Protein AF-A0A2J7ZIY8-F1 (afdb_monomer_lite)

Structure (mmCIF, N/CA/C/O backbone):
data_AF-A0A2J7ZIY8-F1
#
_entry.id   AF-A0A2J7ZIY8-F1
#
loop_
_atom_site.group_PDB
_atom_site.id
_atom_site.type_symbol
_atom_site.label_atom_id
_atom_site.label_alt_id
_atom_site.label_comp_id
_atom_site.label_asym_id
_atom_site.label_entity_id
_atom_site.label_seq_id
_atom_site.pdbx_PDB_ins_code
_atom_site.Cartn_x
_atom_site.Cartn_y
_atom_site.Cartn_z
_atom_site.occupancy
_atom_site.B_iso_or_equiv
_atom_site.auth_seq_id
_atom_site.auth_comp_id
_atom_site.auth_asym_id
_atom_site.auth_atom_id
_atom_site.pdbx_PDB_model_num
ATOM 1 N N . MET A 1 1 ? -2.311 -27.997 -14.128 1.00 37.03 1 MET A N 1
ATOM 2 C CA . MET A 1 1 ? -1.822 -26.610 -14.000 1.00 37.03 1 MET A CA 1
ATOM 3 C C . MET A 1 1 ? -2.811 -25.888 -13.107 1.00 37.03 1 MET A C 1
ATOM 5 O O . MET A 1 1 ? -3.946 -25.707 -13.526 1.00 37.03 1 MET A O 1
ATOM 9 N N . ALA A 1 2 ? -2.461 -25.637 -11.845 1.00 35.91 2 ALA A N 1
ATOM 10 C CA . ALA A 1 2 ? -3.344 -24.890 -10.956 1.00 35.91 2 ALA A CA 1
ATOM 11 C C . ALA A 1 2 ? -3.378 -23.444 -11.460 1.00 35.91 2 ALA A C 1
ATOM 13 O O . ALA A 1 2 ? -2.327 -22.814 -11.546 1.00 35.91 2 ALA A O 1
ATOM 14 N N . ALA A 1 3 ? -4.550 -22.950 -11.861 1.00 42.97 3 ALA A N 1
ATOM 15 C CA . ALA A 1 3 ? -4.723 -21.527 -12.112 1.00 42.97 3 ALA A CA 1
ATOM 16 C C . ALA A 1 3 ? -4.298 -20.782 -10.841 1.00 42.97 3 ALA A C 1
ATOM 18 O O . ALA A 1 3 ? -4.721 -21.168 -9.748 1.00 42.97 3 ALA A O 1
ATOM 19 N N . ALA A 1 4 ? -3.429 -19.776 -10.967 1.00 53.56 4 ALA A N 1
ATOM 20 C CA . ALA A 1 4 ? -3.064 -18.929 -9.842 1.00 53.56 4 ALA A CA 1
ATOM 21 C C . ALA A 1 4 ? -4.358 -18.383 -9.225 1.00 53.56 4 ALA A C 1
ATOM 23 O O . ALA A 1 4 ? -5.110 -17.664 -9.882 1.00 53.56 4 ALA A O 1
ATOM 24 N N . VAL A 1 5 ? -4.660 -18.811 -7.998 1.00 60.00 5 VAL A N 1
ATOM 25 C CA . VAL A 1 5 ? -5.882 -18.405 -7.305 1.00 60.00 5 VAL A CA 1
ATOM 26 C C . VAL A 1 5 ? -5.787 -16.904 -7.079 1.00 60.00 5 VAL A C 1
ATOM 28 O O . VAL A 1 5 ? -4.844 -16.431 -6.439 1.00 60.00 5 VAL A O 1
ATOM 31 N N . GLU A 1 6 ? -6.736 -16.152 -7.635 1.00 65.38 6 GLU A N 1
ATOM 32 C CA . GLU A 1 6 ? -6.766 -14.708 -7.446 1.00 65.38 6 GLU A CA 1
ATOM 33 C C . GLU A 1 6 ? -6.825 -14.377 -5.948 1.00 65.38 6 GLU A C 1
ATOM 35 O O . GLU A 1 6 ? -7.610 -14.993 -5.212 1.00 65.38 6 GLU A O 1
ATOM 40 N N . PRO A 1 7 ? -6.029 -13.395 -5.480 1.00 70.75 7 PRO A N 1
ATOM 41 C CA . PRO A 1 7 ? -6.067 -12.964 -4.093 1.00 70.75 7 PRO A CA 1
ATOM 42 C C . PRO A 1 7 ? -7.499 -12.642 -3.668 1.00 70.75 7 PRO A C 1
ATOM 44 O O . PRO A 1 7 ? -8.230 -11.997 -4.421 1.00 70.75 7 PRO A O 1
ATOM 47 N N . ARG A 1 8 ? -7.885 -13.018 -2.442 1.00 76.25 8 ARG A N 1
ATOM 48 C CA . ARG A 1 8 ? -9.250 -12.809 -1.928 1.00 76.25 8 ARG A CA 1
ATOM 49 C C . ARG A 1 8 ? -9.743 -11.374 -2.123 1.00 76.25 8 ARG A C 1
ATOM 51 O O . ARG A 1 8 ? -10.900 -11.170 -2.463 1.00 76.25 8 ARG A O 1
ATOM 58 N N . TRP A 1 9 ? -8.858 -10.385 -1.993 1.00 74.25 9 TRP A N 1
ATOM 59 C CA . TRP A 1 9 ? -9.217 -8.981 -2.181 1.00 74.25 9 TRP A CA 1
ATOM 60 C C . TRP A 1 9 ? -9.637 -8.612 -3.615 1.00 74.25 9 TRP A C 1
ATOM 62 O O . TRP A 1 9 ? -10.381 -7.657 -3.787 1.00 74.25 9 TRP A O 1
ATOM 72 N N . ARG A 1 10 ? -9.241 -9.370 -4.645 1.00 74.56 10 ARG A N 1
ATOM 73 C CA . ARG A 1 10 ? -9.708 -9.166 -6.030 1.00 74.56 10 ARG A CA 1
ATOM 74 C C . ARG A 1 10 ? -11.074 -9.810 -6.306 1.00 74.56 10 ARG A C 1
ATOM 76 O O . ARG A 1 10 ? -11.700 -9.497 -7.313 1.00 74.56 10 ARG A O 1
ATOM 83 N N . GLN A 1 11 ? -11.571 -10.659 -5.406 1.00 80.88 11 GLN A N 1
ATOM 84 C CA . GLN A 1 11 ? -12.855 -11.338 -5.577 1.00 80.88 11 GLN A CA 1
ATOM 85 C C . GLN A 1 11 ? -14.022 -10.382 -5.294 1.00 80.88 11 GLN A C 1
ATOM 87 O O . GLN A 1 11 ? -14.032 -9.658 -4.297 1.00 80.88 11 GLN A O 1
ATOM 92 N N . ALA A 1 12 ? -15.055 -10.412 -6.141 1.00 74.38 12 ALA A N 1
ATOM 93 C CA . ALA A 1 12 ? -16.221 -9.528 -6.015 1.00 74.38 12 ALA A CA 1
ATOM 94 C C . ALA A 1 12 ? -16.965 -9.678 -4.672 1.00 74.38 12 ALA A C 1
ATOM 96 O O . ALA A 1 12 ? -17.519 -8.706 -4.151 1.00 74.38 12 ALA A O 1
ATOM 97 N N . THR A 1 13 ? -16.943 -10.881 -4.094 1.00 81.62 13 THR A N 1
ATOM 98 C CA . THR A 1 13 ? -17.518 -11.197 -2.778 1.00 81.62 13 THR A CA 1
ATOM 99 C C . THR A 1 13 ? -16.833 -10.429 -1.652 1.00 81.62 13 THR A C 1
ATOM 101 O O . THR A 1 13 ? -17.496 -9.954 -0.736 1.00 81.62 13 THR A O 1
ATOM 104 N N . PHE A 1 14 ? -15.525 -10.188 -1.750 1.00 83.25 14 PHE A N 1
ATOM 105 C CA . PHE A 1 14 ? -14.773 -9.533 -0.685 1.00 83.25 14 PHE A CA 1
ATOM 106 C C . PHE A 1 14 ? -15.205 -8.084 -0.450 1.00 83.25 14 PHE A C 1
ATOM 108 O O . PHE A 1 14 ? -15.310 -7.637 0.688 1.00 83.25 14 PHE A O 1
ATOM 115 N N . ILE A 1 15 ? -15.521 -7.335 -1.510 1.00 83.12 15 ILE A N 1
ATOM 116 C CA . ILE A 1 15 ? -16.027 -5.961 -1.366 1.00 83.12 15 ILE A CA 1
ATOM 117 C C . ILE A 1 15 ? -17.405 -5.952 -0.687 1.00 83.12 15 ILE A C 1
ATOM 119 O O . ILE A 1 15 ? -17.715 -5.014 0.054 1.00 83.12 15 ILE A O 1
ATOM 123 N N . GLN A 1 16 ? -18.230 -6.977 -0.921 1.00 85.00 16 GLN A N 1
ATOM 124 C CA . GLN A 1 16 ? -19.521 -7.127 -0.246 1.00 85.00 16 GLN A CA 1
ATOM 125 C C . GLN A 1 16 ? -19.322 -7.413 1.247 1.00 85.00 16 GLN A C 1
ATOM 127 O O . GLN A 1 16 ? -19.943 -6.740 2.072 1.00 85.00 16 GLN A O 1
ATOM 132 N N . ASP A 1 17 ? -18.388 -8.304 1.593 1.00 86.75 17 ASP A N 1
ATOM 133 C CA . ASP A 1 17 ? -18.013 -8.589 2.982 1.00 86.75 17 ASP A CA 1
ATOM 134 C C . ASP A 1 17 ? -17.523 -7.318 3.692 1.00 86.75 17 ASP A C 1
ATOM 136 O O . ASP A 1 17 ? -18.014 -6.970 4.768 1.00 86.75 17 ASP A O 1
ATOM 140 N N . VAL A 1 18 ? -16.620 -6.557 3.062 1.00 86.44 18 VAL A N 1
ATOM 141 C CA . VAL A 1 18 ? -16.120 -5.281 3.600 1.00 86.44 18 VAL A CA 1
ATOM 142 C C . VAL A 1 18 ? -17.272 -4.305 3.829 1.00 86.44 18 VAL A C 1
ATOM 144 O O . VAL A 1 18 ? -17.377 -3.731 4.911 1.00 86.44 18 VAL A O 1
ATOM 147 N N . ARG A 1 19 ? -18.170 -4.140 2.847 1.00 88.38 19 ARG A N 1
ATOM 148 C CA . ARG A 1 19 ? -19.340 -3.250 2.948 1.00 88.38 19 ARG A CA 1
ATOM 149 C C . ARG A 1 19 ? -20.232 -3.592 4.142 1.00 88.38 19 ARG A C 1
ATOM 151 O O . ARG A 1 19 ? -20.810 -2.679 4.720 1.00 88.38 19 ARG A O 1
ATOM 158 N N . SER A 1 20 ? -20.349 -4.871 4.494 1.00 87.56 20 SER A N 1
ATOM 159 C CA . SER A 1 20 ? -21.168 -5.315 5.627 1.00 87.56 20 SER A CA 1
ATOM 160 C C . SER A 1 20 ? -20.561 -4.986 6.998 1.00 87.56 20 SER A C 1
ATOM 162 O O . SER A 1 20 ? -21.305 -4.830 7.962 1.00 87.56 20 SER A O 1
ATOM 164 N N . ARG A 1 21 ? -19.230 -4.840 7.089 1.00 87.00 21 ARG A N 1
ATOM 165 C CA . ARG A 1 21 ? -18.504 -4.622 8.354 1.00 87.00 21 ARG A CA 1
ATOM 166 C C . ARG A 1 21 ? -18.064 -3.184 8.601 1.00 87.00 21 ARG A C 1
ATOM 168 O O . ARG A 1 21 ? -17.888 -2.797 9.751 1.00 87.00 21 ARG A O 1
ATOM 175 N N . VAL A 1 22 ? -17.850 -2.385 7.555 1.00 89.00 22 VAL A N 1
ATOM 176 C CA . VAL A 1 22 ? -17.253 -1.048 7.699 1.00 89.00 22 VAL A CA 1
ATOM 177 C C . VAL A 1 22 ? -18.244 0.077 7.418 1.00 89.00 22 VAL A C 1
ATOM 179 O O . VAL A 1 22 ? -19.158 -0.049 6.607 1.00 89.00 22 VAL A O 1
ATOM 182 N N . SER A 1 23 ? -18.025 1.237 8.045 1.00 90.25 23 SER A N 1
ATOM 183 C CA . SER A 1 23 ? -18.818 2.439 7.757 1.00 90.25 23 SER A CA 1
ATOM 184 C C . SER A 1 23 ? -18.710 2.859 6.285 1.00 90.25 23 SER A C 1
ATOM 186 O O . SER A 1 23 ? -17.674 2.662 5.645 1.00 90.25 23 SER A O 1
ATOM 188 N N . ALA A 1 24 ? -19.729 3.547 5.759 1.00 89.19 24 ALA A N 1
ATOM 189 C CA . ALA A 1 24 ? -19.716 4.057 4.382 1.00 89.19 24 ALA A CA 1
ATOM 190 C C . ALA A 1 24 ? -18.463 4.903 4.074 1.00 89.19 24 ALA A C 1
ATOM 192 O O . ALA A 1 24 ? -17.871 4.794 3.004 1.00 89.19 24 ALA A O 1
ATOM 193 N N . SER A 1 25 ? -17.997 5.695 5.047 1.00 89.81 25 SER A N 1
ATOM 194 C CA . SER A 1 25 ? -16.788 6.508 4.893 1.00 89.81 25 SER A CA 1
ATOM 195 C C . SER A 1 25 ? -15.505 5.670 4.783 1.00 89.81 25 SER A C 1
ATOM 197 O O . SER A 1 25 ? -14.576 6.053 4.067 1.00 89.81 25 SER A O 1
ATOM 199 N N . GLN A 1 26 ? -15.435 4.536 5.484 1.00 91.88 26 GLN A N 1
ATOM 200 C CA . GLN A 1 26 ? -14.319 3.599 5.396 1.00 91.88 26 GLN A CA 1
ATOM 201 C C . GLN A 1 26 ? -14.387 2.806 4.091 1.00 91.88 26 GLN A C 1
ATOM 203 O O . GLN A 1 26 ? -13.360 2.621 3.441 1.00 91.88 26 GLN A O 1
ATOM 208 N N . LEU A 1 27 ? -15.589 2.419 3.658 1.00 91.44 27 LEU A N 1
ATOM 209 C CA . LEU A 1 27 ? -15.794 1.732 2.388 1.00 91.44 27 LEU A CA 1
ATOM 210 C C . LEU A 1 27 ? -15.308 2.583 1.212 1.00 91.44 27 LEU A C 1
ATOM 212 O O . LEU A 1 27 ? -14.552 2.084 0.386 1.00 91.44 27 LEU A O 1
ATOM 216 N N . THR A 1 28 ? -15.641 3.876 1.169 1.00 91.44 28 THR A N 1
ATOM 217 C CA . THR A 1 28 ? -15.143 4.779 0.118 1.00 91.44 28 THR A CA 1
ATOM 218 C C . THR A 1 28 ? -13.613 4.853 0.110 1.00 91.44 28 THR A C 1
ATOM 220 O O . THR A 1 28 ? -12.997 4.888 -0.952 1.00 91.44 28 THR A O 1
ATOM 223 N N . ARG A 1 29 ? -12.962 4.854 1.282 1.00 91.62 29 ARG A N 1
ATOM 224 C CA . ARG A 1 29 ? -11.488 4.828 1.377 1.00 91.62 29 ARG A CA 1
ATOM 225 C C . ARG A 1 29 ? -10.904 3.509 0.894 1.00 91.62 29 ARG A C 1
ATOM 227 O O . ARG A 1 29 ? -9.862 3.518 0.247 1.00 91.62 29 ARG A O 1
ATOM 234 N N . PHE A 1 30 ? -11.575 2.409 1.203 1.00 91.19 30 PHE A N 1
ATOM 235 C CA . PHE A 1 30 ? -11.189 1.076 0.775 1.00 91.19 30 PHE A CA 1
ATOM 236 C C . PHE A 1 30 ? -11.336 0.912 -0.743 1.00 91.19 30 PHE A C 1
ATOM 238 O O . PHE A 1 30 ? -10.412 0.458 -1.404 1.00 91.19 30 PHE A O 1
ATOM 245 N N . GLN A 1 31 ? -12.443 1.375 -1.326 1.00 90.44 31 GLN A N 1
ATOM 246 C CA . GLN A 1 31 ? -12.689 1.334 -2.771 1.00 90.44 31 GLN A CA 1
ATOM 247 C C . GLN A 1 31 ? -11.643 2.112 -3.571 1.00 90.44 31 GLN A C 1
ATOM 249 O O . GLN A 1 31 ? -11.255 1.678 -4.654 1.00 90.44 31 GLN A O 1
ATOM 254 N N . LYS A 1 32 ? -11.113 3.207 -3.012 1.00 90.25 32 LYS A N 1
ATOM 255 C CA . LYS A 1 32 ? -10.021 3.961 -3.641 1.00 90.25 32 LYS A CA 1
ATOM 256 C C . LYS A 1 32 ? -8.776 3.121 -3.901 1.00 90.25 32 LYS A C 1
ATOM 258 O O . LYS A 1 32 ? -8.040 3.454 -4.816 1.00 90.25 32 LYS A O 1
ATOM 263 N N . MET A 1 33 ? -8.563 2.033 -3.157 1.00 89.31 33 MET A N 1
ATOM 264 C CA . MET A 1 33 ? -7.484 1.070 -3.408 1.00 89.31 33 MET A CA 1
ATOM 265 C C . MET A 1 33 ? -7.558 0.429 -4.805 1.00 89.31 33 MET A C 1
ATOM 267 O O . MET A 1 33 ? -6.517 0.080 -5.357 1.00 89.31 33 MET A O 1
ATOM 271 N N . TYR A 1 34 ? -8.764 0.267 -5.359 1.00 84.81 34 TYR A N 1
ATOM 272 C CA . TYR A 1 34 ? -8.989 -0.327 -6.683 1.00 84.81 34 TYR A CA 1
ATOM 273 C C . TYR A 1 34 ? -9.006 0.721 -7.792 1.00 84.81 34 TYR A C 1
ATOM 275 O O . TYR A 1 34 ? -8.623 0.431 -8.917 1.00 84.81 34 TYR A O 1
ATOM 283 N N . THR A 1 35 ? -9.482 1.932 -7.494 1.00 86.62 35 THR A N 1
ATOM 284 C CA . THR A 1 35 ? -9.718 2.959 -8.519 1.00 86.62 35 THR A CA 1
ATOM 285 C C . THR A 1 35 ? -8.552 3.926 -8.700 1.00 86.62 35 THR A C 1
ATOM 287 O O . THR A 1 35 ? -8.491 4.618 -9.710 1.00 86.62 35 THR A O 1
ATOM 290 N N . GLU A 1 36 ? -7.667 4.053 -7.710 1.00 88.44 36 GLU A N 1
ATOM 291 C CA . GLU A 1 36 ? -6.534 4.981 -7.745 1.00 88.44 36 GLU A CA 1
ATOM 292 C C . GLU A 1 36 ? -5.196 4.221 -7.829 1.00 88.44 36 GLU A C 1
ATOM 294 O O . GLU A 1 36 ? -5.069 3.134 -7.262 1.00 88.44 36 GLU A O 1
ATOM 299 N N . PRO A 1 37 ? -4.170 4.789 -8.492 1.00 86.56 37 PRO A N 1
ATOM 300 C CA . PRO A 1 37 ? -2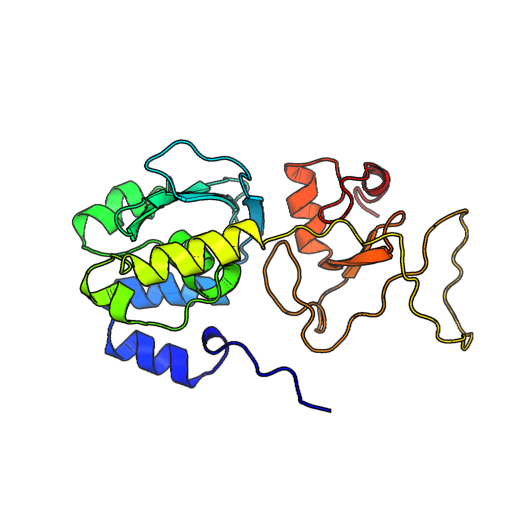.855 4.167 -8.567 1.00 86.56 37 PRO A CA 1
ATOM 301 C C . PRO A 1 37 ? -2.073 4.344 -7.258 1.00 86.56 37 PRO A C 1
ATOM 303 O O . PRO A 1 37 ? -2.018 5.440 -6.687 1.00 86.56 37 PRO A O 1
ATOM 306 N N . PHE A 1 38 ? -1.416 3.269 -6.824 1.00 88.88 38 PHE A N 1
ATOM 307 C CA . PHE A 1 38 ? -0.516 3.250 -5.674 1.00 88.88 38 PHE A CA 1
ATOM 308 C C . PHE A 1 38 ? 0.799 2.574 -6.034 1.00 88.88 38 PHE A C 1
ATOM 310 O O . PHE A 1 38 ? 0.833 1.602 -6.789 1.00 88.88 38 PHE A O 1
ATOM 317 N N . PHE A 1 39 ? 1.879 3.077 -5.447 1.00 89.75 39 PHE A N 1
ATOM 318 C CA . PHE A 1 39 ? 3.230 2.603 -5.710 1.00 89.75 39 PHE A CA 1
ATOM 319 C C . PHE A 1 39 ? 3.984 2.444 -4.391 1.00 89.75 39 PHE A C 1
ATOM 321 O O . PHE A 1 39 ? 4.046 3.378 -3.590 1.00 89.75 39 PHE A O 1
ATOM 328 N N . VAL A 1 40 ? 4.586 1.284 -4.151 1.00 90.75 40 VAL A N 1
ATOM 329 C CA . VAL A 1 40 ? 5.556 1.092 -3.070 1.00 90.75 40 VAL A CA 1
ATOM 330 C C . VAL A 1 40 ? 6.919 1.571 -3.563 1.00 90.75 40 VAL A C 1
ATOM 332 O O . VAL A 1 40 ? 7.432 1.094 -4.569 1.00 90.75 40 VAL A O 1
ATOM 335 N N . ILE A 1 41 ? 7.495 2.539 -2.853 1.00 89.25 41 ILE A N 1
ATOM 336 C CA . ILE A 1 41 ? 8.767 3.194 -3.203 1.00 89.25 41 ILE A CA 1
ATOM 337 C C . ILE A 1 41 ? 9.921 2.666 -2.349 1.00 89.25 41 ILE A C 1
ATOM 339 O O . ILE A 1 41 ? 11.082 2.657 -2.764 1.00 89.25 41 ILE A O 1
ATOM 343 N N . ASN A 1 42 ? 9.622 2.264 -1.116 1.00 87.81 42 ASN A N 1
ATOM 344 C CA . ASN A 1 42 ? 10.620 1.711 -0.218 1.00 87.81 42 ASN A CA 1
ATOM 345 C C . ASN A 1 42 ? 9.990 0.738 0.770 1.00 87.81 42 ASN A C 1
ATOM 347 O O . ASN A 1 42 ? 8.911 1.002 1.301 1.00 87.81 42 ASN A O 1
ATOM 351 N N . VAL A 1 43 ? 10.727 -0.323 1.068 1.00 88.25 43 VAL A N 1
ATOM 352 C CA . VAL A 1 43 ? 10.483 -1.212 2.201 1.00 88.25 43 VAL A CA 1
ATOM 353 C C . VAL A 1 43 ? 11.750 -1.166 3.039 1.00 88.25 43 VAL A C 1
ATOM 355 O O . VAL A 1 43 ? 12.827 -1.502 2.548 1.00 88.25 43 VAL A O 1
ATOM 358 N N . ASP A 1 44 ? 11.651 -0.671 4.269 1.00 86.56 44 ASP A N 1
ATOM 359 C CA . ASP A 1 44 ? 12.823 -0.553 5.128 1.00 86.56 44 ASP A CA 1
ATOM 360 C C . ASP A 1 44 ? 13.194 -1.925 5.708 1.00 86.56 44 ASP A C 1
ATOM 362 O O . ASP A 1 44 ? 12.388 -2.507 6.437 1.00 86.56 44 ASP A O 1
ATOM 366 N N . PRO A 1 45 ? 14.406 -2.442 5.429 1.00 76.94 45 PRO A N 1
ATOM 367 C CA . PRO A 1 45 ? 14.803 -3.785 5.853 1.00 76.94 45 PRO A CA 1
ATOM 368 C C . PRO A 1 45 ? 15.095 -3.864 7.355 1.00 76.94 45 PRO A C 1
ATOM 370 O O . PRO A 1 45 ? 15.028 -4.934 7.951 1.00 76.94 45 PRO A O 1
ATOM 373 N N . VAL A 1 46 ? 15.435 -2.729 7.968 1.00 80.38 46 VAL A N 1
ATOM 374 C CA . VAL A 1 46 ? 15.757 -2.621 9.388 1.00 80.38 46 VAL A CA 1
ATOM 375 C C . VAL A 1 46 ? 14.932 -1.490 9.970 1.00 80.38 46 VAL A C 1
ATOM 377 O O . VAL A 1 46 ? 15.002 -0.346 9.515 1.00 80.38 46 VAL A O 1
ATOM 380 N N . VAL A 1 47 ? 14.148 -1.816 10.991 1.00 86.38 47 VAL A N 1
ATOM 381 C CA . VAL A 1 47 ? 13.296 -0.862 11.695 1.00 86.38 47 VAL A CA 1
ATOM 382 C C . VAL A 1 47 ? 13.580 -0.916 13.196 1.00 86.38 47 VAL A C 1
ATOM 384 O O . VAL A 1 47 ? 13.767 -2.002 13.746 1.00 86.38 47 VAL A O 1
ATOM 387 N N . PRO A 1 48 ? 13.637 0.238 13.880 1.00 87.31 48 PRO A N 1
ATOM 388 C CA . PRO A 1 48 ? 13.834 0.266 15.321 1.00 87.31 48 PRO A CA 1
ATOM 389 C C . PRO A 1 48 ? 12.566 -0.198 16.047 1.00 87.31 48 PRO A C 1
ATOM 391 O O . PRO A 1 48 ? 11.453 0.199 15.691 1.00 87.31 48 PRO A O 1
ATOM 394 N N . ALA A 1 49 ? 12.723 -0.986 17.113 1.00 85.19 49 ALA A N 1
ATOM 395 C CA . ALA A 1 49 ? 11.614 -1.308 18.010 1.00 85.19 49 ALA A CA 1
ATOM 396 C C . ALA A 1 49 ? 11.011 -0.010 18.601 1.00 85.19 49 ALA A C 1
ATOM 398 O O . ALA A 1 49 ? 11.763 0.917 18.908 1.00 85.19 49 ALA A O 1
ATOM 399 N N . PRO A 1 50 ? 9.673 0.105 18.751 1.00 88.75 50 PRO A N 1
ATOM 400 C CA . PRO A 1 50 ? 8.646 -0.935 18.625 1.00 88.75 50 PRO A CA 1
ATOM 401 C C . PRO A 1 50 ? 8.075 -1.112 17.204 1.00 88.75 50 PRO A C 1
ATOM 403 O O . PRO A 1 50 ? 7.028 -1.732 17.038 1.00 88.75 50 PRO A O 1
ATOM 406 N N . VAL A 1 51 ? 8.683 -0.541 16.164 1.00 91.31 51 VAL A N 1
ATOM 407 C CA . VAL A 1 51 ? 8.195 -0.694 14.785 1.00 91.31 51 VAL A CA 1
ATOM 408 C C . VAL A 1 51 ? 8.581 -2.078 14.266 1.00 91.31 51 VAL A C 1
ATOM 410 O O . VAL A 1 51 ? 9.726 -2.494 14.394 1.00 91.31 51 VAL A O 1
ATOM 413 N N . ARG A 1 52 ? 7.619 -2.798 13.686 1.00 90.31 52 ARG A N 1
ATOM 414 C CA . ARG A 1 52 ? 7.842 -4.105 13.046 1.00 90.31 52 ARG A CA 1
ATOM 415 C C . ARG A 1 52 ? 8.002 -4.005 11.537 1.00 90.31 52 ARG A C 1
ATOM 417 O O . ARG A 1 52 ? 8.604 -4.880 10.934 1.00 90.31 52 ARG A O 1
ATOM 424 N N . MET A 1 53 ? 7.474 -2.942 10.935 1.00 91.50 53 MET A N 1
ATOM 425 C CA . MET A 1 53 ? 7.511 -2.735 9.493 1.00 91.50 53 MET A CA 1
ATOM 426 C C . MET A 1 53 ? 7.364 -1.244 9.169 1.00 91.50 53 MET A C 1
ATOM 428 O O . MET A 1 53 ? 6.543 -0.558 9.787 1.00 91.50 53 MET A O 1
ATOM 432 N N . ARG A 1 54 ? 8.123 -0.747 8.186 1.00 92.69 54 ARG A N 1
ATOM 433 C CA . ARG A 1 54 ? 8.013 0.617 7.649 1.00 92.69 54 ARG A CA 1
ATOM 434 C C . ARG A 1 54 ? 8.093 0.571 6.123 1.00 92.69 54 ARG A C 1
ATOM 436 O O . ARG A 1 54 ? 9.040 0.019 5.569 1.00 92.69 54 ARG A O 1
ATOM 443 N N . LEU A 1 55 ? 7.079 1.129 5.465 1.00 92.50 55 LEU A N 1
ATOM 444 C CA . LEU A 1 55 ? 7.011 1.263 4.012 1.00 92.50 55 LEU A CA 1
ATOM 445 C C . LEU A 1 55 ? 6.805 2.722 3.633 1.00 92.50 55 LEU A C 1
ATOM 447 O O . LEU A 1 55 ? 6.055 3.451 4.289 1.00 92.50 55 LEU A O 1
ATOM 451 N N . THR A 1 56 ? 7.408 3.111 2.519 1.00 92.19 56 THR A N 1
ATOM 452 C CA . THR A 1 56 ? 7.119 4.372 1.841 1.00 92.19 56 THR A CA 1
ATOM 453 C C . THR A 1 56 ? 6.251 4.079 0.633 1.00 92.19 56 THR A C 1
ATOM 455 O O . THR A 1 56 ? 6.655 3.338 -0.265 1.00 92.19 56 THR A O 1
ATOM 458 N N . VAL A 1 57 ? 5.068 4.679 0.605 1.00 92.88 57 VAL A N 1
ATOM 459 C CA . VAL A 1 57 ? 4.096 4.547 -0.479 1.00 92.88 57 VAL A CA 1
ATOM 460 C C . VAL A 1 57 ? 3.870 5.891 -1.153 1.00 92.88 57 VAL A C 1
ATOM 462 O O . VAL A 1 57 ? 3.907 6.935 -0.508 1.00 92.88 57 VAL A O 1
ATOM 465 N N . SER A 1 58 ? 3.614 5.865 -2.449 1.00 90.50 58 SER A N 1
ATOM 466 C CA . SER A 1 58 ? 3.223 7.017 -3.253 1.00 90.50 58 SER A CA 1
ATOM 467 C C . SER A 1 58 ? 1.851 6.765 -3.874 1.00 90.50 58 SER A C 1
ATOM 469 O O . SER A 1 58 ? 1.459 5.614 -4.082 1.00 90.50 58 SER A O 1
ATOM 471 N N . GLY A 1 59 ? 1.102 7.837 -4.113 1.00 81.00 59 GLY A N 1
ATOM 472 C CA . GLY A 1 59 ? -0.224 7.784 -4.731 1.00 81.00 59 GLY A CA 1
ATOM 473 C C . GLY A 1 59 ? -0.236 8.405 -6.128 1.00 81.00 59 GLY A C 1
ATOM 474 O O . GLY A 1 59 ? 0.772 8.434 -6.829 1.00 81.00 59 GLY A O 1
ATOM 475 N N . SER A 1 60 ? -1.389 8.958 -6.513 1.00 68.88 60 SER A N 1
ATOM 476 C CA . SER A 1 60 ? -1.558 9.710 -7.766 1.00 68.88 60 SER A CA 1
ATOM 477 C C . SER A 1 60 ? -0.813 11.049 -7.787 1.00 68.88 60 SER A C 1
ATOM 479 O O . SER A 1 60 ? -0.419 11.533 -8.845 1.00 68.88 60 SER A O 1
ATOM 481 N N . GLN A 1 61 ? -0.614 11.651 -6.615 1.00 71.12 61 GLN A N 1
ATOM 482 C CA . GLN A 1 61 ? 0.188 12.859 -6.442 1.00 71.12 61 GLN A CA 1
ATOM 483 C C . GLN A 1 61 ? 1.642 12.452 -6.190 1.00 71.12 61 GLN A C 1
ATOM 485 O O . GLN A 1 61 ? 1.878 11.440 -5.538 1.00 71.12 61 GLN A O 1
ATOM 490 N N . GLN A 1 62 ? 2.615 13.265 -6.619 1.00 69.44 62 GLN A N 1
ATOM 491 C CA . GLN A 1 62 ? 4.057 13.036 -6.383 1.00 69.44 62 GLN A CA 1
ATOM 492 C C . GLN A 1 62 ? 4.462 13.045 -4.886 1.00 69.44 62 GLN A C 1
ATOM 494 O O . GLN A 1 62 ? 5.641 13.028 -4.554 1.00 69.44 62 GLN A O 1
ATOM 499 N N . ALA A 1 63 ? 3.500 13.096 -3.962 1.00 86.38 63 ALA A N 1
ATOM 500 C CA . ALA A 1 63 ? 3.741 13.063 -2.531 1.00 86.38 63 ALA A CA 1
ATOM 501 C C . ALA A 1 63 ? 3.876 11.620 -2.027 1.00 86.38 63 ALA A C 1
ATOM 503 O O . ALA A 1 63 ? 2.995 10.782 -2.231 1.00 86.38 63 ALA A O 1
ATOM 504 N N . THR A 1 64 ? 4.948 11.360 -1.284 1.00 90.62 64 THR A N 1
ATOM 505 C CA . THR A 1 64 ? 5.170 10.085 -0.600 1.00 90.62 64 THR A CA 1
ATOM 506 C C . THR A 1 64 ? 4.664 10.125 0.838 1.00 90.62 64 THR A C 1
ATOM 508 O O . THR A 1 64 ? 4.877 11.104 1.558 1.00 90.62 64 THR A O 1
ATOM 511 N N . TYR A 1 65 ? 4.072 9.028 1.294 1.00 93.38 65 TYR A N 1
ATOM 512 C CA . TYR A 1 65 ? 3.604 8.830 2.659 1.00 93.38 65 TYR A CA 1
ATOM 513 C C . TYR A 1 65 ? 4.285 7.618 3.285 1.00 93.38 65 TYR A C 1
ATOM 515 O O . TYR A 1 65 ? 4.547 6.616 2.625 1.00 93.38 65 TYR A O 1
ATOM 523 N N . VAL A 1 66 ? 4.536 7.696 4.586 1.00 94.38 66 VAL A N 1
ATOM 524 C CA . VAL A 1 66 ? 5.149 6.611 5.351 1.00 94.38 66 VAL A CA 1
ATOM 525 C C . VAL A 1 66 ? 4.050 5.868 6.097 1.00 94.38 66 VAL A C 1
ATOM 527 O O . VAL A 1 66 ? 3.247 6.489 6.800 1.00 94.38 66 VAL A O 1
ATOM 530 N N . VAL A 1 67 ? 4.015 4.547 5.936 1.00 95.06 67 VAL A N 1
ATOM 531 C CA . VAL A 1 67 ? 3.124 3.627 6.648 1.00 95.06 67 VAL A CA 1
ATOM 532 C C . VAL A 1 67 ? 3.968 2.743 7.560 1.00 95.06 67 VAL A C 1
ATOM 534 O O . VAL A 1 67 ? 4.928 2.116 7.114 1.00 95.06 67 VAL A O 1
ATOM 537 N N . THR A 1 68 ? 3.622 2.693 8.843 1.00 94.88 68 THR A N 1
ATOM 538 C CA . THR A 1 68 ? 4.303 1.869 9.847 1.00 94.88 68 THR A CA 1
ATOM 539 C C . THR A 1 68 ? 3.334 0.928 10.543 1.00 94.88 68 THR A C 1
ATOM 541 O O . THR A 1 68 ? 2.197 1.299 10.834 1.00 94.88 68 THR A O 1
ATOM 544 N N . LEU A 1 69 ? 3.812 -0.279 10.843 1.00 94.00 69 LEU A N 1
ATOM 545 C CA . LEU A 1 69 ? 3.151 -1.230 11.734 1.00 94.00 69 LEU A CA 1
ATOM 546 C C . LEU A 1 69 ? 3.925 -1.292 13.048 1.00 94.00 69 LEU A C 1
ATOM 548 O O . LEU A 1 69 ? 5.129 -1.571 13.063 1.00 94.00 69 LEU A O 1
ATOM 552 N N . GLN A 1 70 ? 3.241 -1.014 14.153 1.00 93.19 70 GLN A N 1
ATOM 553 C CA . GLN A 1 70 ? 3.809 -1.134 15.493 1.00 93.19 70 GLN A CA 1
ATOM 554 C C . GLN A 1 70 ? 3.708 -2.576 16.005 1.00 93.19 70 GLN A C 1
ATOM 556 O O . GLN A 1 70 ? 2.836 -3.332 15.584 1.00 93.19 70 GLN A O 1
ATOM 561 N N . SER A 1 71 ? 4.554 -2.949 16.964 1.00 89.12 71 SER A N 1
ATOM 562 C CA . SER A 1 71 ? 4.508 -4.250 17.647 1.00 89.12 71 SER A CA 1
ATOM 563 C C . SER A 1 71 ? 3.200 -4.497 18.393 1.00 89.12 71 SER A C 1
ATOM 565 O O . SER A 1 71 ? 2.880 -5.638 18.690 1.00 89.12 71 SER A O 1
ATOM 567 N N . THR A 1 72 ? 2.442 -3.437 18.677 1.00 89.56 72 THR A N 1
ATOM 568 C CA . THR A 1 72 ? 1.092 -3.510 19.237 1.00 89.56 72 THR A CA 1
ATOM 569 C C . THR A 1 72 ? 0.034 -3.918 18.209 1.00 89.56 72 THR A C 1
ATOM 571 O O . THR A 1 72 ? -1.102 -4.123 18.601 1.00 89.56 72 THR A O 1
ATOM 574 N N . GLY A 1 73 ? 0.352 -3.984 16.912 1.00 89.25 73 GLY A N 1
ATOM 575 C CA . GLY A 1 73 ? -0.619 -4.267 15.848 1.00 89.25 73 GLY A CA 1
ATOM 576 C C . GLY A 1 73 ? -1.337 -3.046 15.279 1.00 89.25 73 GLY A C 1
ATOM 577 O O . GLY A 1 73 ? -2.183 -3.188 14.401 1.00 89.25 73 GLY A O 1
ATOM 578 N N . LEU A 1 74 ? -0.983 -1.839 15.731 1.00 91.81 74 LEU A N 1
ATOM 579 C CA . LEU A 1 74 ? -1.541 -0.590 15.213 1.00 91.81 74 LEU A CA 1
ATOM 580 C C . LEU A 1 74 ? -0.800 -0.123 13.951 1.00 91.81 74 LEU A C 1
ATOM 582 O O . LEU A 1 74 ? 0.432 0.006 13.954 1.00 91.81 74 LEU A O 1
ATOM 586 N N . PHE A 1 75 ? -1.557 0.234 12.912 1.00 93.56 75 PHE A N 1
ATOM 587 C CA . PHE A 1 75 ? -1.030 0.939 11.744 1.00 93.56 75 PHE A CA 1
ATOM 588 C C . PHE A 1 75 ? -1.025 2.453 11.944 1.00 93.56 75 PHE A C 1
ATOM 590 O O . PHE A 1 75 ? -2.002 3.052 12.395 1.00 93.56 75 PHE A O 1
ATOM 597 N N . LYS A 1 76 ? 0.063 3.101 11.527 1.00 93.75 76 LYS A N 1
ATOM 598 C CA . LYS A 1 76 ? 0.165 4.562 11.449 1.00 93.75 76 LYS A CA 1
ATOM 599 C C . LYS A 1 76 ? 0.551 4.976 10.040 1.00 93.75 76 LYS A C 1
ATOM 601 O O . LYS A 1 76 ? 1.401 4.356 9.412 1.00 93.75 76 LYS A O 1
ATOM 606 N N . CYS A 1 77 ? -0.062 6.046 9.549 1.00 94.62 77 CYS A N 1
ATOM 607 C CA . CYS A 1 77 ? 0.258 6.628 8.253 1.00 94.62 77 CYS A CA 1
ATOM 608 C C . CYS A 1 77 ? 0.465 8.138 8.396 1.00 94.62 77 CYS A C 1
ATOM 610 O O . CYS A 1 77 ? -0.303 8.800 9.092 1.00 94.62 77 CYS A O 1
ATOM 612 N N . SER A 1 78 ? 1.470 8.689 7.712 1.00 94.44 78 SER A N 1
ATOM 613 C CA . SER A 1 78 ? 1.774 10.127 7.730 1.00 94.44 78 SER A CA 1
ATOM 614 C C . SER A 1 78 ? 0.868 10.983 6.832 1.00 94.44 78 SER A C 1
ATOM 616 O O . SER A 1 78 ? 1.064 12.192 6.732 1.00 94.44 78 SER A O 1
ATOM 618 N N . CYS A 1 79 ? -0.120 10.395 6.150 1.00 91.94 79 CYS A N 1
ATOM 619 C CA . CYS A 1 79 ? -0.995 11.149 5.254 1.00 91.94 79 CYS A CA 1
ATOM 620 C C . CYS A 1 79 ? -1.991 12.047 6.007 1.00 91.94 79 CYS A C 1
ATOM 622 O O . CYS A 1 79 ? -2.442 11.726 7.110 1.00 91.94 79 CYS A O 1
ATOM 624 N N . LYS A 1 80 ? -2.403 13.146 5.361 1.00 91.12 80 LYS A N 1
ATOM 625 C CA . LYS A 1 80 ? -3.347 14.125 5.926 1.00 91.12 80 LYS A CA 1
ATOM 626 C C . LYS A 1 80 ? -4.646 13.480 6.417 1.00 91.12 80 LYS A C 1
ATOM 628 O O . LYS A 1 80 ? -5.094 13.788 7.513 1.00 91.12 80 LYS A O 1
ATOM 633 N N . ASP A 1 81 ? -5.222 12.563 5.637 1.00 90.88 81 ASP A N 1
ATOM 634 C CA . ASP A 1 81 ? -6.470 11.877 6.004 1.00 90.88 81 ASP A CA 1
ATOM 635 C C . ASP A 1 81 ? -6.301 11.011 7.261 1.00 90.88 81 ASP A C 1
ATOM 637 O O . ASP A 1 81 ? -7.164 11.029 8.137 1.00 90.88 81 ASP A O 1
ATOM 641 N N . ALA A 1 82 ? -5.165 10.319 7.409 1.00 90.88 82 ALA A N 1
ATOM 642 C CA . ALA A 1 82 ? -4.877 9.523 8.601 1.00 90.88 82 ALA A CA 1
ATOM 643 C C . ALA A 1 82 ? -4.771 10.399 9.859 1.00 90.88 82 ALA A C 1
ATOM 645 O O . ALA A 1 82 ? -5.363 10.089 10.894 1.00 90.88 82 ALA A O 1
ATOM 646 N N . ILE A 1 83 ? -4.040 11.511 9.747 1.00 89.94 83 ILE A N 1
ATOM 647 C CA . ILE A 1 83 ? -3.744 12.412 10.866 1.00 89.94 83 ILE A CA 1
ATOM 648 C C . ILE A 1 83 ? -4.976 13.232 11.270 1.00 89.94 83 ILE A C 1
ATOM 650 O O . ILE A 1 83 ? -5.251 13.371 12.461 1.00 89.94 83 ILE A O 1
ATOM 654 N N . MET A 1 84 ? -5.708 13.787 10.300 1.00 89.56 84 MET A N 1
ATOM 655 C CA . MET A 1 84 ? -6.781 14.753 10.560 1.00 89.56 84 MET A CA 1
ATOM 656 C C . MET A 1 84 ? -8.156 14.109 10.737 1.00 89.56 84 MET A C 1
ATOM 658 O O . MET A 1 84 ? -8.943 14.584 11.556 1.00 89.56 84 MET A O 1
ATOM 662 N N . THR A 1 85 ? -8.447 13.046 9.985 1.00 88.56 85 THR A N 1
ATOM 663 C CA . THR A 1 85 ? -9.798 12.472 9.898 1.00 88.56 85 THR A CA 1
ATOM 664 C C . THR A 1 85 ? -9.869 11.113 10.582 1.00 88.56 85 THR A C 1
ATOM 666 O O . THR A 1 85 ? -10.686 10.899 11.474 1.00 88.56 85 THR A O 1
ATOM 669 N N . CYS A 1 86 ? -8.984 10.193 10.197 1.00 88.62 86 CYS A N 1
ATOM 670 C CA . CYS A 1 86 ? -9.098 8.785 10.566 1.00 88.62 86 CYS A CA 1
ATOM 671 C C . CYS A 1 86 ? -8.897 8.550 12.064 1.00 88.62 86 CYS A C 1
ATOM 673 O O . CYS A 1 86 ? -9.645 7.795 12.679 1.00 88.62 86 CYS A O 1
ATOM 675 N N . ARG A 1 87 ? -7.945 9.270 12.674 1.00 84.69 87 ARG A N 1
ATOM 676 C CA . ARG A 1 87 ? -7.668 9.180 14.113 1.00 84.69 87 ARG A CA 1
ATOM 677 C C . ARG A 1 87 ? -8.858 9.586 14.990 1.00 84.69 87 ARG A C 1
ATOM 679 O O . ARG A 1 87 ? -8.993 9.063 16.087 1.00 84.69 87 ARG A O 1
ATOM 686 N N . ARG A 1 88 ? -9.690 10.528 14.533 1.00 85.00 88 ARG A N 1
ATOM 687 C CA . ARG A 1 88 ? -10.860 11.013 15.289 1.00 85.00 88 ARG A CA 1
ATOM 688 C C . ARG A 1 88 ? -12.092 10.145 15.074 1.00 85.00 88 ARG A C 1
ATOM 690 O O . ARG A 1 88 ? -12.895 10.003 15.983 1.00 85.00 88 ARG A O 1
ATOM 697 N N . ASN A 1 89 ? -12.213 9.568 13.883 1.00 85.12 89 ASN A N 1
ATOM 698 C CA . ASN A 1 89 ? -13.414 8.856 13.460 1.00 85.12 89 ASN A CA 1
ATOM 699 C C . ASN A 1 89 ? -13.304 7.336 13.621 1.00 85.12 89 ASN A C 1
ATOM 701 O O . ASN A 1 89 ? -14.193 6.630 13.156 1.00 85.12 89 ASN A O 1
ATOM 705 N N . GLY A 1 90 ? -12.213 6.835 14.213 1.00 86.38 90 GLY A N 1
ATOM 706 C CA . GLY A 1 90 ? -11.988 5.398 14.361 1.00 86.38 90 GLY A CA 1
ATOM 707 C C . GLY A 1 90 ? -11.995 4.691 13.009 1.00 86.38 90 GLY A C 1
ATOM 708 O O . GLY A 1 90 ? -12.736 3.737 12.806 1.00 86.38 90 GLY A O 1
ATOM 709 N N . CYS A 1 91 ? -11.202 5.177 12.052 1.00 90.69 91 CYS A N 1
ATOM 710 C CA . CYS A 1 91 ? -11.101 4.555 10.734 1.00 90.69 91 CYS A CA 1
ATOM 711 C C . CYS A 1 91 ? -9.649 4.539 10.227 1.00 90.69 91 CYS A C 1
ATOM 713 O O . CYS A 1 91 ? -8.737 4.969 10.937 1.00 90.69 91 CYS A O 1
ATOM 715 N N . VAL A 1 92 ? -9.401 4.019 9.022 1.00 93.19 92 VAL A N 1
ATOM 716 C CA . VAL A 1 92 ? -8.056 3.943 8.428 1.00 93.19 92 VAL A CA 1
ATOM 717 C C . VAL A 1 92 ? -8.027 4.529 7.026 1.00 93.19 92 VAL A C 1
ATOM 719 O O . VAL A 1 92 ? -8.958 4.394 6.232 1.00 93.19 92 VAL A O 1
ATOM 722 N N . CYS A 1 93 ? -6.916 5.182 6.694 1.00 93.94 93 CYS A N 1
ATOM 723 C CA . CYS A 1 93 ? -6.770 5.808 5.391 1.00 93.94 93 CYS A CA 1
ATOM 724 C C . CYS A 1 93 ? -6.616 4.761 4.275 1.00 93.94 93 CYS A C 1
ATOM 726 O O . CYS A 1 93 ? -6.241 3.606 4.500 1.00 93.94 93 CYS A O 1
ATOM 728 N N . LYS A 1 94 ? -6.818 5.207 3.033 1.00 92.88 94 LYS A N 1
ATOM 729 C CA . LYS A 1 94 ? -6.616 4.382 1.833 1.00 92.88 94 LYS A CA 1
ATOM 730 C C . LYS A 1 94 ? -5.204 3.784 1.731 1.00 92.88 94 LYS A C 1
ATOM 732 O O . LYS A 1 94 ? -5.062 2.662 1.270 1.00 92.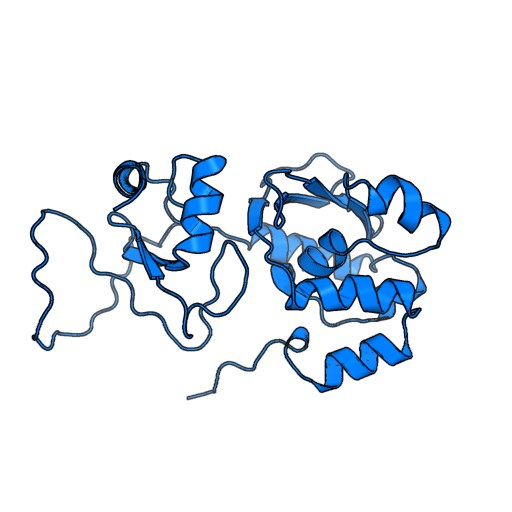88 94 LYS A O 1
ATOM 737 N N . HIS A 1 95 ? -4.172 4.487 2.216 1.00 94.12 95 HIS A N 1
ATOM 738 C CA . HIS A 1 95 ? -2.788 3.993 2.189 1.00 94.12 95 HIS A CA 1
ATOM 739 C C . HIS A 1 95 ? -2.585 2.788 3.114 1.00 94.12 95 HIS A C 1
ATOM 741 O O . HIS A 1 95 ? -1.873 1.859 2.753 1.00 94.12 95 HIS A O 1
ATOM 747 N N . VAL A 1 96 ? -3.229 2.782 4.288 1.00 94.06 96 VAL A N 1
ATOM 748 C CA . VAL A 1 96 ? -3.211 1.619 5.189 1.00 94.06 96 VAL A CA 1
ATOM 749 C C . VAL A 1 96 ? -3.980 0.460 4.560 1.00 94.06 96 VAL A C 1
ATOM 751 O O . VAL A 1 96 ? -3.488 -0.659 4.599 1.00 94.06 96 VAL A O 1
ATOM 754 N N . CYS A 1 97 ? -5.123 0.723 3.914 1.00 92.62 97 CYS A N 1
ATOM 755 C CA . CYS A 1 97 ? -5.872 -0.310 3.187 1.00 92.62 97 CYS A CA 1
ATOM 756 C C . CYS A 1 97 ? -5.022 -0.943 2.073 1.00 92.62 97 CYS A C 1
ATOM 758 O O . CYS A 1 97 ? -4.901 -2.162 2.011 1.00 92.62 97 CYS A O 1
ATOM 760 N N . PHE A 1 98 ? -4.378 -0.111 1.249 1.00 93.25 98 PHE A N 1
ATOM 761 C CA . PHE A 1 98 ? -3.465 -0.550 0.195 1.00 93.25 98 PHE A CA 1
ATOM 762 C C . PHE A 1 98 ? -2.340 -1.432 0.748 1.00 93.25 98 PHE A C 1
ATOM 764 O O . PHE A 1 98 ? -2.129 -2.543 0.268 1.00 93.25 98 PHE A O 1
ATOM 771 N N . VAL A 1 99 ? -1.650 -0.978 1.797 1.00 93.06 99 VAL A N 1
ATOM 772 C CA . VAL A 1 99 ? -0.557 -1.756 2.388 1.00 93.06 99 VAL A CA 1
ATOM 773 C C . VAL A 1 99 ? -1.073 -3.063 2.996 1.00 93.06 99 VAL A C 1
ATOM 775 O O . VAL A 1 99 ? -0.497 -4.113 2.748 1.00 93.06 99 VAL A O 1
ATOM 778 N N . LEU A 1 100 ? -2.172 -3.041 3.747 1.00 92.00 100 LEU A N 1
ATOM 779 C CA . LEU A 1 100 ? -2.673 -4.223 4.449 1.00 92.00 100 LEU A CA 1
ATOM 780 C C . LEU A 1 100 ? -3.195 -5.313 3.498 1.00 92.00 100 LEU A C 1
ATOM 782 O O . LEU A 1 100 ? -2.846 -6.483 3.650 1.00 92.00 100 LEU A O 1
ATOM 786 N N . TYR A 1 101 ? -4.008 -4.948 2.510 1.00 90.62 101 TYR A N 1
ATOM 787 C CA . TYR A 1 101 ? -4.707 -5.931 1.677 1.00 90.62 101 TYR A CA 1
ATOM 788 C C . TYR A 1 101 ? -3.980 -6.232 0.370 1.00 90.62 101 TYR A C 1
ATOM 790 O O . TYR A 1 101 ? -3.912 -7.389 -0.034 1.00 90.62 101 TYR A O 1
ATOM 798 N N . ARG A 1 102 ? -3.392 -5.223 -0.276 1.00 87.94 102 ARG A N 1
ATOM 799 C CA . ARG A 1 102 ? -2.775 -5.387 -1.598 1.00 87.94 102 ARG A CA 1
ATOM 800 C C . ARG A 1 102 ? -1.292 -5.733 -1.509 1.00 87.94 102 ARG A C 1
ATOM 802 O O . ARG A 1 102 ? -0.856 -6.677 -2.156 1.00 87.94 102 ARG A O 1
ATOM 809 N N . VAL A 1 103 ? -0.541 -5.041 -0.652 1.00 89.44 103 VAL A N 1
ATOM 810 C CA . VAL A 1 103 ? 0.897 -5.307 -0.459 1.00 89.44 103 VAL A CA 1
ATOM 811 C C . VAL A 1 103 ? 1.121 -6.517 0.449 1.00 89.44 103 VAL A C 1
ATOM 813 O O . VAL A 1 103 ? 1.846 -7.441 0.098 1.00 89.44 103 VAL A O 1
ATOM 816 N N . LEU A 1 104 ? 0.479 -6.535 1.618 1.00 89.06 104 LEU A N 1
ATOM 817 C CA . LEU A 1 104 ? 0.671 -7.584 2.618 1.00 89.06 104 LEU A CA 1
ATOM 818 C C . LEU A 1 104 ? -0.260 -8.778 2.437 1.00 89.06 104 LEU A C 1
ATOM 820 O O . LEU A 1 104 ? -0.081 -9.756 3.152 1.00 89.06 104 LEU A O 1
ATOM 824 N N . ARG A 1 105 ? -1.238 -8.729 1.522 1.00 87.00 105 ARG A N 1
ATOM 825 C CA . ARG A 1 105 ? -2.191 -9.824 1.262 1.00 87.00 105 ARG A CA 1
ATOM 826 C C . ARG A 1 105 ? -2.870 -10.347 2.534 1.00 87.00 105 ARG A C 1
ATOM 828 O O . ARG A 1 105 ? -2.949 -11.552 2.762 1.00 87.00 105 ARG A O 1
ATOM 835 N N . HIS A 1 106 ? -3.273 -9.459 3.438 1.00 88.12 106 HIS A N 1
ATOM 836 C CA . HIS A 1 106 ? -4.092 -9.849 4.584 1.00 88.12 106 HIS A CA 1
ATOM 837 C C . HIS A 1 106 ? -5.517 -10.188 4.125 1.00 88.12 106 HIS A C 1
ATOM 839 O O . HIS A 1 106 ? -6.063 -9.511 3.260 1.00 88.12 106 HIS A O 1
ATOM 845 N N . GLU A 1 107 ? -6.107 -11.239 4.690 1.00 82.81 107 GLU A N 1
ATOM 846 C CA . GLU A 1 107 ? -7.437 -11.727 4.294 1.00 82.81 107 GLU A CA 1
ATOM 847 C C . GLU A 1 107 ? -8.513 -11.476 5.354 1.00 82.81 107 GLU A C 1
ATOM 849 O O . GLU A 1 107 ? -9.704 -11.545 5.046 1.00 82.81 107 GLU A O 1
ATOM 854 N N . GLY A 1 108 ? -8.100 -11.204 6.593 1.00 84.75 108 GLY A N 1
ATOM 855 C CA . GLY A 1 108 ? -8.999 -10.945 7.708 1.00 84.75 108 GLY A CA 1
ATOM 856 C C . GLY A 1 108 ? -9.670 -9.581 7.585 1.00 84.75 108 GLY A C 1
ATOM 857 O O . GLY A 1 108 ? -9.079 -8.618 7.100 1.00 84.75 108 GLY A O 1
ATOM 858 N N . LEU A 1 109 ? -10.923 -9.502 8.033 1.00 85.50 109 LEU A N 1
ATOM 859 C CA . LEU A 1 109 ? -11.654 -8.238 8.178 1.00 85.50 109 LEU A CA 1
ATOM 860 C C . LEU A 1 109 ? -11.805 -7.820 9.644 1.00 85.50 109 LEU A C 1
ATOM 862 O O . LEU A 1 109 ? -12.203 -6.687 9.902 1.00 85.50 109 LEU A O 1
ATOM 866 N N . ASP A 1 110 ? -11.434 -8.694 10.583 1.00 86.62 110 ASP A N 1
ATOM 867 C CA . ASP A 1 110 ? -11.506 -8.453 12.032 1.00 86.62 110 ASP A CA 1
ATOM 868 C C . ASP A 1 110 ? -10.598 -7.293 12.469 1.00 86.62 110 ASP A C 1
ATOM 870 O O . ASP A 1 110 ? -10.855 -6.618 13.465 1.00 86.62 110 ASP A O 1
ATOM 874 N N . PHE A 1 111 ? -9.593 -6.964 11.648 1.00 89.06 111 PHE A N 1
ATOM 875 C CA . PHE A 1 111 ? -8.817 -5.737 11.789 1.00 89.06 111 PHE A CA 1
ATOM 876 C C . PHE A 1 111 ? -9.705 -4.487 11.887 1.00 89.06 111 PHE A C 1
ATOM 878 O O . PHE A 1 111 ? -9.366 -3.566 12.625 1.00 89.06 111 PHE A O 1
ATOM 885 N N . PHE A 1 112 ? -10.827 -4.414 11.164 1.00 88.25 112 PHE A N 1
ATOM 886 C CA . PHE A 1 112 ? -11.678 -3.221 11.176 1.00 88.25 112 PHE A CA 1
ATOM 887 C C . PHE A 1 112 ? -12.466 -3.035 12.475 1.00 88.25 112 PHE A C 1
ATOM 889 O O . PHE A 1 112 ? -12.891 -1.912 12.740 1.00 88.25 112 PHE A O 1
ATOM 896 N N . ASP A 1 113 ? -12.607 -4.080 13.291 1.00 87.06 113 ASP A N 1
ATOM 897 C CA . ASP A 1 113 ? -13.395 -4.022 14.522 1.00 87.06 113 ASP A CA 1
ATOM 898 C C . ASP A 1 113 ? -12.668 -3.197 15.597 1.00 87.06 113 ASP A C 1
ATOM 900 O O . ASP A 1 113 ? -13.274 -2.370 16.274 1.00 87.06 113 ASP A O 1
ATOM 904 N N . ASN A 1 114 ? -11.343 -3.368 15.704 1.00 87.75 114 ASN A N 1
ATOM 905 C CA . ASN A 1 114 ? -10.508 -2.697 16.711 1.00 87.75 114 ASN A CA 1
ATOM 906 C C . ASN A 1 114 ? -9.366 -1.851 16.119 1.00 87.75 114 ASN A C 1
ATOM 908 O O . ASN A 1 114 ? -8.603 -1.231 16.859 1.00 87.75 114 ASN A O 1
ATOM 912 N N . LEU A 1 115 ? -9.219 -1.822 14.790 1.00 89.50 115 LEU A N 1
ATOM 913 C CA . LEU A 1 115 ? -8.106 -1.186 14.062 1.00 89.50 115 LEU A CA 1
ATOM 914 C C . LEU A 1 115 ? -6.724 -1.655 14.523 1.00 89.50 115 LEU A C 1
ATOM 916 O O . LEU A 1 115 ? -5.733 -0.916 14.462 1.00 89.50 115 LEU A O 1
ATOM 920 N N . GLN A 1 116 ? -6.668 -2.895 14.990 1.00 91.38 116 GLN A N 1
ATOM 921 C CA . GLN A 1 116 ? -5.501 -3.487 15.606 1.00 91.38 116 GLN A CA 1
ATOM 922 C C . GLN A 1 116 ? -5.398 -4.938 15.165 1.00 91.38 116 GLN A C 1
ATOM 924 O O . GLN A 1 116 ? -6.368 -5.687 15.230 1.00 91.38 116 GLN A O 1
ATOM 929 N N . LEU A 1 117 ? -4.213 -5.311 14.700 1.00 90.00 117 LEU A N 1
ATOM 930 C CA . LEU A 1 117 ? -3.885 -6.697 14.404 1.00 90.00 117 LEU A CA 1
ATOM 931 C C . LEU A 1 117 ? -3.561 -7.453 15.689 1.00 90.00 117 LEU A C 1
ATOM 933 O O . LEU A 1 117 ? -2.963 -6.901 16.619 1.00 90.00 117 LEU A O 1
ATOM 937 N N . THR A 1 118 ? -3.890 -8.736 15.702 1.00 89.75 118 THR A N 1
ATOM 938 C CA . THR A 1 118 ? -3.455 -9.650 16.756 1.00 89.75 118 THR A CA 1
ATOM 939 C C . THR A 1 118 ? -1.929 -9.826 16.722 1.00 89.75 118 THR A C 1
ATOM 941 O O . THR A 1 118 ? -1.304 -9.676 15.666 1.00 89.75 118 THR A O 1
ATOM 944 N N . PRO A 1 119 ? -1.283 -10.150 17.856 1.00 86.88 119 PRO A N 1
ATOM 945 C CA . PRO A 1 119 ? 0.166 -10.362 17.896 1.00 86.88 119 PRO A CA 1
ATOM 946 C C . PRO A 1 119 ? 0.669 -11.407 16.883 1.00 86.88 119 PRO A C 1
ATOM 948 O O . PRO A 1 119 ? 1.734 -11.219 16.286 1.00 86.88 119 PRO A O 1
ATOM 951 N N . ASP A 1 120 ? -0.118 -12.456 16.636 1.00 86.88 120 ASP A N 1
ATOM 952 C CA . ASP A 1 120 ? 0.201 -13.521 15.679 1.00 86.88 120 ASP A CA 1
ATOM 953 C C . ASP A 1 120 ? 0.136 -13.026 14.225 1.00 86.88 120 ASP A C 1
ATOM 955 O O . ASP A 1 120 ? 1.039 -13.289 13.418 1.00 86.88 120 ASP A O 1
ATOM 959 N N . GLU A 1 121 ? -0.884 -12.227 13.893 1.00 88.94 121 GLU A N 1
ATOM 960 C CA . GLU A 1 121 ? -0.993 -11.565 12.591 1.00 88.94 121 GLU A CA 1
ATOM 961 C C . GLU A 1 121 ? 0.153 -10.586 12.363 1.00 88.94 121 GLU A C 1
ATOM 963 O O . GLU A 1 121 ? 0.694 -10.540 11.260 1.00 88.94 121 GLU A O 1
ATOM 968 N N . VAL A 1 122 ? 0.570 -9.835 13.389 1.00 89.25 122 VAL A N 1
ATOM 969 C CA . VAL A 1 122 ? 1.730 -8.933 13.307 1.00 89.2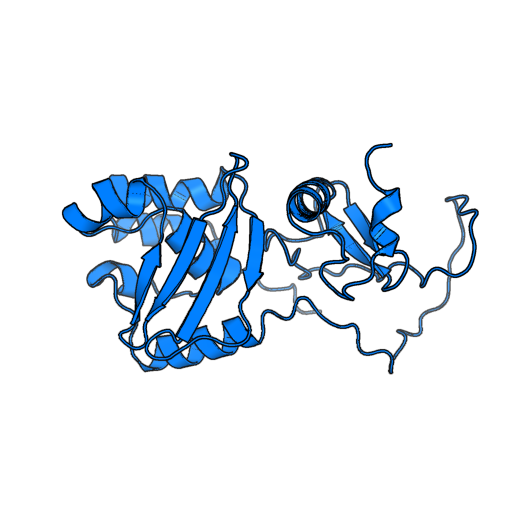5 122 VAL A CA 1
ATOM 970 C C . VAL A 1 122 ? 3.000 -9.711 12.989 1.00 89.25 122 VAL A C 1
ATOM 972 O O . VAL A 1 122 ? 3.782 -9.259 12.153 1.00 89.25 122 VAL A O 1
ATOM 975 N N . GLY A 1 123 ? 3.206 -10.869 13.622 1.00 86.06 123 GLY A N 1
ATOM 976 C CA . GLY A 1 123 ? 4.327 -11.760 13.322 1.00 86.06 123 GLY A CA 1
ATOM 977 C C . GLY A 1 123 ? 4.321 -12.194 11.857 1.00 86.06 123 GLY A C 1
ATOM 978 O O . GLY A 1 123 ? 5.288 -11.956 11.135 1.00 86.06 123 GLY A O 1
ATOM 979 N N . SER A 1 124 ? 3.189 -12.729 11.400 1.00 87.75 124 SER A N 1
ATOM 980 C CA . SER A 1 124 ? 3.019 -13.231 10.032 1.00 87.75 124 SER A CA 1
ATOM 981 C C . SER A 1 124 ? 3.133 -12.125 8.979 1.00 87.75 124 SER A C 1
ATOM 983 O O . SER A 1 124 ? 3.755 -12.297 7.931 1.00 87.75 124 SER A O 1
ATOM 985 N N . ILE A 1 125 ? 2.565 -10.951 9.247 1.00 87.06 125 ILE A N 1
ATOM 986 C CA . ILE A 1 125 ? 2.641 -9.778 8.373 1.00 87.06 125 ILE A CA 1
ATOM 987 C C . ILE A 1 125 ? 4.061 -9.226 8.314 1.00 87.06 125 ILE A C 1
ATOM 989 O O . ILE A 1 125 ? 4.526 -8.912 7.223 1.00 87.06 125 ILE A O 1
ATOM 993 N N . ALA A 1 126 ? 4.764 -9.133 9.443 1.00 85.00 126 ALA A N 1
ATOM 994 C CA . ALA A 1 126 ? 6.143 -8.659 9.463 1.00 85.00 126 ALA A CA 1
ATOM 995 C C . ALA A 1 126 ? 7.076 -9.600 8.685 1.00 85.00 126 ALA A C 1
ATOM 997 O O . ALA A 1 126 ? 7.915 -9.122 7.925 1.00 85.00 126 ALA A O 1
ATOM 998 N N . SER A 1 127 ? 6.888 -10.919 8.808 1.00 84.19 127 SER A N 1
ATOM 999 C CA . SER A 1 127 ? 7.623 -11.911 8.014 1.00 84.19 127 SER A CA 1
ATOM 1000 C C . SER A 1 127 ? 7.326 -11.794 6.520 1.00 84.19 127 SER A C 1
ATOM 1002 O O . SER A 1 127 ? 8.247 -11.826 5.711 1.00 84.19 127 SER A O 1
ATOM 1004 N N . ARG A 1 128 ? 6.062 -11.587 6.131 1.00 85.00 128 ARG A N 1
ATOM 1005 C CA . ARG A 1 128 ? 5.722 -11.329 4.722 1.00 85.00 128 ARG A CA 1
ATOM 1006 C C . ARG A 1 128 ? 6.330 -10.026 4.225 1.00 85.00 128 ARG A C 1
ATOM 1008 O O . ARG A 1 128 ? 6.828 -9.985 3.112 1.00 85.00 128 ARG A O 1
ATOM 1015 N N . ALA A 1 129 ? 6.338 -8.983 5.050 1.00 82.50 129 ALA A N 1
ATOM 1016 C CA . ALA A 1 129 ? 6.902 -7.691 4.693 1.00 82.50 129 ALA A CA 1
ATOM 1017 C C . ALA A 1 129 ? 8.418 -7.737 4.475 1.00 82.50 129 ALA A C 1
ATOM 1019 O O . ALA A 1 129 ? 8.914 -7.101 3.550 1.00 82.50 129 ALA A O 1
ATOM 1020 N N . SER A 1 130 ? 9.156 -8.502 5.286 1.00 77.06 130 SER A N 1
ATOM 1021 C CA . SER A 1 130 ? 10.592 -8.719 5.071 1.00 77.06 130 SER A CA 1
ATOM 1022 C C . SER A 1 130 ? 10.873 -9.596 3.847 1.00 77.06 130 SER A C 1
ATOM 1024 O O . SER A 1 130 ? 11.913 -9.446 3.208 1.00 77.06 130 SER A O 1
ATOM 1026 N N . GLN A 1 131 ? 9.924 -10.463 3.488 1.00 74.88 131 GLN A N 1
ATOM 1027 C CA . GLN A 1 131 ? 9.916 -11.236 2.246 1.00 74.88 131 GLN A CA 1
ATOM 1028 C C . GLN A 1 131 ? 9.409 -10.454 1.033 1.00 74.88 131 GLN A C 1
ATOM 1030 O O . GLN A 1 131 ? 9.444 -11.012 -0.064 1.00 74.88 131 GLN A O 1
ATOM 1035 N N . ILE A 1 132 ? 8.991 -9.183 1.174 1.00 71.38 132 ILE A N 1
ATOM 1036 C CA . ILE A 1 132 ? 8.829 -8.261 0.037 1.00 71.38 132 ILE A CA 1
ATOM 1037 C C . ILE A 1 132 ? 10.236 -7.944 -0.469 1.00 71.38 132 ILE A C 1
ATOM 1039 O O . ILE A 1 132 ? 10.800 -6.860 -0.311 1.00 71.38 132 ILE A O 1
ATOM 1043 N N . GLN A 1 133 ? 10.838 -8.969 -1.051 1.00 55.66 133 GLN A N 1
ATOM 1044 C CA . GLN A 1 133 ? 12.027 -8.881 -1.831 1.00 55.66 133 GLN A CA 1
ATOM 1045 C C . GLN A 1 133 ? 11.569 -8.307 -3.150 1.00 55.66 133 GLN A C 1
ATOM 1047 O O . GLN A 1 133 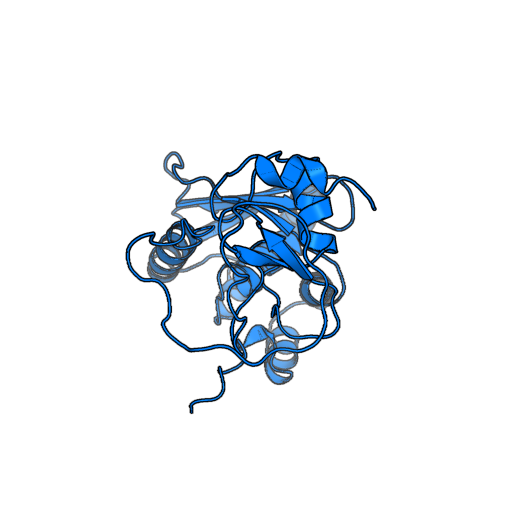? 10.997 -8.959 -4.017 1.00 55.66 133 GLN A O 1
ATOM 1052 N N . ILE A 1 134 ? 11.869 -7.034 -3.290 1.00 55.06 134 ILE A N 1
ATOM 1053 C CA . ILE A 1 134 ? 12.353 -6.526 -4.547 1.00 55.06 134 ILE A CA 1
ATOM 1054 C C . ILE A 1 134 ? 13.519 -7.465 -4.972 1.00 55.06 134 ILE A C 1
ATOM 1056 O O . ILE A 1 134 ? 14.640 -7.301 -4.501 1.00 55.06 134 ILE A O 1
ATOM 1060 N N . GLN A 1 135 ? 13.213 -8.560 -5.682 1.00 43.19 135 GLN A N 1
ATOM 1061 C CA . GLN A 1 135 ? 14.080 -9.747 -5.737 1.00 43.19 135 GLN A CA 1
ATOM 1062 C C . GLN A 1 135 ? 15.436 -9.461 -6.388 1.00 43.19 135 GLN A C 1
ATOM 1064 O O . GLN A 1 135 ? 15.501 -9.089 -7.560 1.00 43.19 135 GLN A O 1
ATOM 1069 N N . GLU A 1 136 ? 16.515 -9.766 -5.667 1.00 36.66 136 GLU A N 1
ATOM 1070 C CA . GLU A 1 136 ? 17.781 -10.132 -6.291 1.00 36.66 136 GLU A CA 1
ATOM 1071 C C . GLU A 1 136 ? 17.549 -11.468 -7.007 1.00 36.66 136 GLU A C 1
ATOM 1073 O O . GLU A 1 136 ? 17.279 -12.484 -6.372 1.00 36.66 136 GLU A O 1
ATOM 1078 N N . VAL A 1 137 ? 17.578 -11.454 -8.342 1.00 43.28 137 VAL A N 1
ATOM 1079 C CA . VAL A 1 137 ? 17.490 -12.678 -9.147 1.00 43.28 137 VAL A CA 1
ATOM 1080 C C . VAL A 1 137 ? 18.646 -13.584 -8.746 1.00 43.28 137 VAL A C 1
ATOM 1082 O O . VAL A 1 137 ? 19.808 -13.200 -8.922 1.00 43.28 137 VAL A O 1
ATOM 1085 N N . ASP A 1 138 ? 18.321 -14.769 -8.230 1.00 38.16 138 ASP A N 1
ATOM 1086 C CA . ASP A 1 138 ? 19.291 -15.827 -7.987 1.00 38.16 138 ASP A CA 1
ATOM 1087 C C . ASP A 1 138 ? 20.042 -16.104 -9.298 1.00 38.16 138 ASP A C 1
ATOM 1089 O O . ASP A 1 138 ? 19.484 -16.556 -10.300 1.00 38.16 138 ASP A O 1
ATOM 1093 N N . ARG A 1 139 ? 21.328 -15.746 -9.317 1.00 46.22 139 ARG A N 1
ATOM 1094 C CA . ARG A 1 139 ? 22.200 -15.838 -10.496 1.00 46.22 139 ARG A CA 1
ATOM 1095 C C . ARG A 1 139 ? 22.532 -17.294 -10.856 1.00 46.22 139 ARG A C 1
ATOM 1097 O O . ARG A 1 139 ? 23.214 -17.507 -11.855 1.00 46.22 139 ARG A O 1
ATOM 1104 N N . SER A 1 140 ? 22.060 -18.257 -10.064 1.00 41.12 140 SER A N 1
ATOM 1105 C CA . SER A 1 140 ? 22.494 -19.653 -10.083 1.00 41.12 140 SER A CA 1
ATOM 1106 C C . SER A 1 140 ? 21.717 -20.558 -11.038 1.00 41.12 140 SER A C 1
ATOM 1108 O O . SER A 1 140 ? 22.232 -21.619 -11.374 1.00 41.12 140 SER A O 1
ATOM 1110 N N . ASN A 1 141 ? 20.511 -20.181 -11.486 1.00 37.22 141 ASN A N 1
ATOM 1111 C CA . ASN A 1 141 ? 19.687 -21.086 -12.295 1.00 37.22 141 ASN A CA 1
ATOM 1112 C C . ASN A 1 141 ? 18.986 -20.372 -13.471 1.00 37.22 141 ASN A C 1
ATOM 1114 O O . ASN A 1 141 ? 17.910 -19.797 -13.299 1.00 37.22 141 ASN A O 1
ATOM 1118 N N . PRO A 1 142 ? 19.577 -20.359 -14.681 1.00 39.66 142 PRO A N 1
ATOM 1119 C CA . PRO A 1 142 ? 18.879 -19.886 -15.870 1.00 39.66 142 PRO A CA 1
ATOM 1120 C C . PRO A 1 142 ? 17.782 -20.894 -16.270 1.00 39.66 142 PRO A C 1
ATOM 1122 O O . PRO A 1 142 ? 18.076 -22.085 -16.394 1.00 39.66 142 PRO A O 1
ATOM 1125 N N . PRO A 1 143 ? 16.528 -20.464 -16.516 1.00 38.69 143 PRO A N 1
ATOM 1126 C CA . PRO A 1 143 ? 15.509 -21.360 -17.044 1.00 38.69 143 PRO A CA 1
ATOM 1127 C C . PRO A 1 143 ? 15.891 -21.793 -18.466 1.00 38.69 143 PRO A C 1
ATOM 1129 O O . PRO A 1 143 ? 15.952 -20.996 -19.403 1.00 38.69 143 PRO A O 1
ATOM 1132 N N . HIS A 1 144 ? 16.181 -23.083 -18.610 1.00 42.00 144 HIS A N 1
ATOM 1133 C CA . HIS A 1 144 ? 16.375 -23.765 -19.882 1.00 42.00 144 HIS A CA 1
ATOM 1134 C C . HIS A 1 144 ? 15.031 -23.958 -20.590 1.00 42.00 144 HIS A C 1
ATOM 1136 O O . HIS A 1 144 ? 14.339 -24.902 -20.238 1.00 42.00 144 HIS A O 1
ATOM 1142 N N . VAL A 1 145 ? 14.704 -23.176 -21.629 1.00 35.03 145 VAL A N 1
ATOM 1143 C CA . VAL A 1 145 ? 13.893 -23.657 -22.773 1.00 35.03 145 VAL A CA 1
ATOM 1144 C C . VAL A 1 145 ? 14.261 -22.886 -24.059 1.00 35.03 145 VAL A C 1
ATOM 1146 O O . VAL A 1 145 ? 14.495 -21.680 -24.044 1.00 35.03 145 VAL A O 1
ATOM 1149 N N . ALA A 1 146 ? 14.372 -23.625 -25.168 1.00 31.81 146 ALA A N 1
ATOM 1150 C CA . ALA A 1 146 ? 14.880 -23.237 -26.491 1.00 31.81 146 ALA A CA 1
ATOM 1151 C C . ALA A 1 146 ? 13.957 -22.282 -27.305 1.00 31.81 146 ALA A C 1
ATOM 1153 O O . ALA A 1 146 ? 12.769 -22.180 -27.006 1.00 31.81 146 ALA A O 1
ATOM 1154 N N . PRO A 1 147 ? 14.476 -21.582 -28.344 1.00 35.69 147 PRO A N 1
ATOM 1155 C CA . PRO A 1 147 ? 13.809 -20.441 -28.981 1.00 35.69 147 PRO A CA 1
ATOM 1156 C C . PRO A 1 147 ? 12.897 -20.820 -30.164 1.00 35.69 147 PRO A C 1
ATOM 1158 O O . PRO A 1 147 ? 13.143 -21.803 -30.862 1.00 35.69 147 PRO A O 1
ATOM 1161 N N . ARG A 1 148 ? 11.913 -19.959 -30.465 1.00 29.81 148 ARG A N 1
ATOM 1162 C CA . ARG A 1 148 ? 11.323 -19.803 -31.808 1.00 29.81 148 ARG A CA 1
ATOM 1163 C C . ARG A 1 148 ? 11.528 -18.353 -32.267 1.00 29.81 148 ARG A C 1
ATOM 1165 O O . ARG A 1 148 ? 11.316 -17.465 -31.443 1.00 29.81 148 ARG A O 1
ATOM 1172 N N . PRO A 1 149 ? 11.963 -18.094 -33.511 1.00 44.53 149 PRO A N 1
ATOM 1173 C CA . PRO A 1 149 ? 12.203 -16.741 -33.980 1.00 44.53 149 PRO A CA 1
ATOM 1174 C C . PRO A 1 149 ? 11.030 -16.265 -34.837 1.00 44.53 149 PRO A C 1
ATOM 1176 O O . PRO A 1 149 ? 10.768 -16.866 -35.872 1.00 44.53 149 PRO A O 1
ATOM 1179 N N . ASP A 1 150 ? 10.395 -15.158 -34.466 1.00 34.16 150 ASP A N 1
ATOM 1180 C CA . ASP A 1 150 ? 10.242 -14.037 -35.390 1.00 34.16 150 ASP A CA 1
ATOM 1181 C C . ASP A 1 150 ? 9.914 -12.718 -34.664 1.00 34.16 150 ASP A C 1
ATOM 1183 O O . ASP A 1 150 ? 9.164 -12.649 -33.700 1.00 34.16 150 ASP A O 1
ATOM 1187 N N . GLN A 1 151 ? 10.578 -11.670 -35.155 1.00 39.75 151 GLN A N 1
ATOM 1188 C CA . GLN A 1 151 ? 10.264 -10.248 -35.006 1.00 39.75 151 GLN A CA 1
ATOM 1189 C C . GLN A 1 151 ? 10.313 -9.620 -33.608 1.00 39.75 151 GLN A C 1
ATOM 1191 O O . GLN A 1 151 ? 9.284 -9.273 -33.053 1.00 39.75 151 GLN A O 1
ATOM 1196 N N . LEU A 1 152 ? 11.523 -9.279 -33.152 1.00 37.72 152 LEU A N 1
ATOM 1197 C CA . LEU A 1 152 ? 11.863 -7.903 -32.752 1.00 37.72 152 LEU A CA 1
ATOM 1198 C C . LEU A 1 152 ? 13.369 -7.702 -32.995 1.00 37.72 152 LEU A C 1
ATOM 1200 O O . LEU A 1 152 ? 14.189 -8.406 -32.406 1.00 37.72 152 LEU A O 1
ATOM 1204 N N . HIS A 1 153 ? 13.741 -6.776 -33.887 1.00 40.50 153 HIS A N 1
ATOM 1205 C CA . HIS A 1 153 ? 15.131 -6.326 -34.024 1.00 40.50 153 HIS A CA 1
ATOM 1206 C C . HIS A 1 153 ? 15.579 -5.746 -32.676 1.00 40.50 153 HIS A C 1
ATOM 1208 O O . HIS A 1 153 ? 15.056 -4.725 -32.235 1.00 40.50 153 HIS A O 1
ATOM 1214 N N . PHE A 1 154 ? 16.520 -6.420 -32.019 1.00 42.59 154 PHE A N 1
ATOM 1215 C CA . PHE A 1 154 ? 17.091 -6.012 -30.739 1.00 42.59 154 PHE A CA 1
ATOM 1216 C C . PHE A 1 154 ? 18.600 -5.838 -30.914 1.00 42.59 154 PHE A C 1
ATOM 1218 O O . PHE A 1 154 ? 19.399 -6.706 -30.565 1.00 42.59 154 PHE A O 1
ATOM 1225 N N . ASP A 1 155 ? 18.988 -4.701 -31.482 1.00 38.78 155 ASP A N 1
ATOM 1226 C CA . ASP A 1 155 ? 20.378 -4.265 -31.491 1.00 38.78 155 ASP A CA 1
ATOM 1227 C C . ASP A 1 155 ? 20.673 -3.538 -30.175 1.00 38.78 155 ASP A C 1
ATOM 1229 O O . ASP A 1 155 ? 20.366 -2.359 -30.036 1.00 38.78 155 ASP A O 1
ATOM 1233 N N . PHE A 1 156 ? 21.221 -4.250 -29.184 1.00 37.47 156 PHE A N 1
ATOM 1234 C CA . PHE A 1 156 ? 22.493 -3.893 -28.534 1.00 37.47 156 PHE A CA 1
ATOM 1235 C C . PHE A 1 156 ? 22.884 -4.873 -27.410 1.00 37.47 156 PHE A C 1
ATOM 1237 O O . PHE A 1 156 ? 22.073 -5.503 -26.734 1.00 37.47 156 PHE A O 1
ATOM 1244 N N . CYS A 1 157 ? 24.199 -4.984 -27.255 1.00 44.78 157 CYS A N 1
ATOM 1245 C CA . CYS A 1 157 ? 25.007 -5.966 -26.543 1.00 44.78 157 CYS A CA 1
ATOM 1246 C C . CYS A 1 157 ? 24.701 -6.225 -25.045 1.00 44.78 157 CYS A C 1
ATOM 1248 O O . CYS A 1 157 ? 24.498 -5.306 -24.259 1.00 44.78 157 CYS A O 1
ATOM 1250 N N . HIS A 1 158 ? 24.832 -7.504 -24.650 1.00 44.94 158 HIS A N 1
ATOM 1251 C CA . HIS A 1 158 ? 25.029 -8.019 -23.274 1.00 44.94 158 HIS A CA 1
ATOM 1252 C C . HIS A 1 158 ? 23.856 -7.922 -22.275 1.00 44.94 158 HIS A C 1
ATOM 1254 O O . HIS A 1 158 ? 24.065 -7.927 -21.063 1.00 44.94 158 HIS A O 1
ATOM 1260 N N . SER A 1 159 ? 22.615 -7.931 -22.758 1.00 48.62 159 SER A N 1
ATOM 1261 C CA . SER A 1 159 ? 21.432 -8.002 -21.887 1.00 48.62 159 SER A CA 1
ATOM 1262 C C . SER A 1 159 ? 21.011 -9.455 -21.640 1.00 48.62 159 SER A C 1
ATOM 1264 O O . SER A 1 159 ? 20.944 -10.250 -22.582 1.00 48.62 159 SER A O 1
ATOM 1266 N N . LYS A 1 160 ? 20.702 -9.825 -20.388 1.00 57.19 160 LYS A N 1
ATOM 1267 C CA . LYS A 1 160 ? 19.998 -11.092 -20.118 1.00 57.19 160 LYS A CA 1
ATOM 1268 C C . LYS A 1 160 ? 18.668 -11.084 -20.882 1.00 57.19 160 LYS A C 1
ATOM 1270 O O . LYS A 1 160 ? 18.042 -10.035 -21.020 1.00 57.19 160 LYS A O 1
ATOM 1275 N N . ARG A 1 161 ? 18.235 -12.247 -21.384 1.00 63.38 161 ARG A N 1
ATOM 1276 C CA . ARG A 1 161 ? 16.919 -12.370 -22.036 1.00 63.38 161 ARG A CA 1
ATOM 1277 C C . ARG A 1 161 ? 15.816 -11.936 -21.054 1.00 63.38 161 ARG A C 1
ATOM 1279 O O . ARG A 1 161 ? 15.962 -12.224 -19.864 1.00 63.38 161 ARG A O 1
ATOM 1286 N N . PRO A 1 162 ? 14.738 -11.279 -21.525 1.00 72.56 162 PRO A N 1
ATOM 1287 C CA . PRO A 1 162 ? 13.588 -10.981 -20.681 1.00 72.56 162 PRO A CA 1
ATOM 1288 C C . PRO A 1 162 ? 13.085 -12.266 -20.020 1.00 72.56 162 PRO A C 1
ATOM 1290 O O . PRO A 1 162 ? 12.941 -13.289 -20.694 1.00 72.56 162 PRO A O 1
ATOM 1293 N N . HIS A 1 163 ? 12.839 -12.222 -18.714 1.00 79.12 163 HIS A N 1
ATOM 1294 C CA . HIS A 1 163 ? 12.179 -13.315 -18.020 1.00 79.12 163 HIS A CA 1
ATOM 1295 C C . HIS A 1 163 ? 10.744 -13.429 -18.532 1.00 79.12 163 HIS A C 1
ATOM 1297 O O . HIS A 1 163 ? 10.044 -12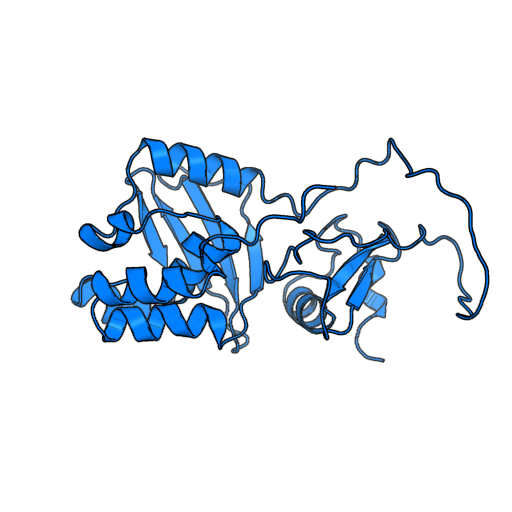.426 -18.688 1.00 79.12 163 HIS A O 1
ATOM 1303 N N . GLN A 1 164 ? 10.328 -14.661 -18.819 1.00 77.81 164 GLN A N 1
ATOM 1304 C CA . GLN A 1 164 ? 8.949 -14.945 -19.180 1.00 77.81 164 GLN A CA 1
ATOM 1305 C C . GLN A 1 164 ? 8.054 -14.650 -17.976 1.00 77.81 164 GLN A C 1
ATOM 1307 O O . GLN A 1 164 ? 8.360 -15.079 -16.869 1.00 77.81 164 GLN A O 1
ATOM 1312 N N . ILE A 1 165 ? 6.977 -13.905 -18.215 1.00 78.56 165 ILE A N 1
ATOM 1313 C CA . ILE A 1 165 ? 5.989 -13.562 -17.194 1.00 78.56 165 ILE A CA 1
ATOM 1314 C C . ILE A 1 165 ? 4.897 -14.624 -17.229 1.00 78.56 165 ILE A C 1
ATOM 1316 O O . ILE A 1 165 ? 4.322 -14.895 -18.289 1.00 78.56 165 ILE A O 1
ATOM 1320 N N . GLU A 1 166 ? 4.616 -15.219 -16.078 1.00 76.50 166 GLU A N 1
ATOM 1321 C CA . GLU A 1 166 ? 3.608 -16.257 -15.917 1.00 76.50 166 GLU A CA 1
ATOM 1322 C C . GLU A 1 166 ? 2.336 -15.731 -15.239 1.00 76.50 166 GLU A C 1
ATOM 1324 O O . GLU A 1 166 ? 2.289 -14.660 -14.627 1.00 76.50 166 GLU A O 1
ATOM 1329 N N . ALA A 1 167 ? 1.256 -16.504 -15.366 1.00 70.62 167 ALA A N 1
ATOM 1330 C CA . ALA A 1 167 ? 0.008 -16.216 -14.675 1.00 70.62 167 ALA A CA 1
ATOM 1331 C C . ALA A 1 167 ? 0.216 -16.335 -13.159 1.00 70.62 167 ALA A C 1
ATOM 1333 O O . ALA A 1 167 ? 0.399 -17.433 -12.637 1.00 70.62 167 ALA A O 1
ATOM 1334 N N . GLY A 1 168 ? 0.168 -15.197 -12.464 1.00 70.94 168 GLY A N 1
ATOM 1335 C CA . GLY A 1 168 ? 0.420 -15.097 -11.025 1.00 70.94 168 GLY A CA 1
ATOM 1336 C C . GLY A 1 168 ? 1.563 -14.152 -10.657 1.00 70.94 168 GLY A C 1
ATOM 1337 O O . GLY A 1 168 ? 1.663 -13.776 -9.488 1.00 70.94 168 GLY A O 1
ATOM 1338 N N . ASP A 1 169 ? 2.370 -13.720 -11.631 1.00 79.56 169 ASP A N 1
ATOM 1339 C CA . ASP A 1 169 ? 3.404 -12.715 -11.400 1.00 79.56 169 ASP A CA 1
ATOM 1340 C C . ASP A 1 169 ? 2.778 -11.329 -11.199 1.00 79.56 169 ASP A C 1
ATOM 1342 O O . ASP A 1 169 ? 2.071 -10.811 -12.068 1.00 79.56 169 ASP A O 1
ATOM 1346 N N . ASP A 1 170 ? 3.064 -10.710 -10.054 1.00 86.06 170 ASP A N 1
ATOM 1347 C CA . ASP A 1 170 ? 2.634 -9.349 -9.732 1.00 86.06 170 ASP A CA 1
ATOM 1348 C C . ASP A 1 170 ? 3.801 -8.358 -9.861 1.00 86.06 170 ASP A C 1
ATOM 1350 O O . ASP A 1 170 ? 4.959 -8.646 -9.545 1.00 86.06 170 ASP A O 1
ATOM 1354 N N . CYS A 1 171 ? 3.483 -7.130 -10.259 1.00 86.81 171 CYS A N 1
ATOM 1355 C CA . CYS A 1 171 ? 4.433 -6.033 -10.289 1.00 86.81 171 CYS A CA 1
ATOM 1356 C C . CYS A 1 171 ? 4.866 -5.679 -8.854 1.00 86.81 171 CYS A C 1
ATOM 1358 O O . CYS A 1 171 ? 4.015 -5.363 -8.027 1.00 86.81 171 CYS A O 1
ATOM 1360 N N . PRO A 1 172 ? 6.169 -5.595 -8.538 1.00 86.06 172 PRO A N 1
ATOM 1361 C CA . PRO A 1 172 ? 6.658 -5.339 -7.178 1.00 86.06 172 PRO A CA 1
ATOM 1362 C C . PRO A 1 172 ? 6.438 -3.893 -6.710 1.00 86.06 172 PRO A C 1
ATOM 1364 O O . PRO A 1 172 ? 6.724 -3.558 -5.564 1.00 86.06 172 PRO A O 1
ATOM 1367 N N . ILE A 1 173 ? 5.979 -3.015 -7.608 1.00 87.81 173 ILE A N 1
ATOM 1368 C CA . ILE A 1 173 ? 5.748 -1.598 -7.324 1.00 87.81 173 ILE A CA 1
ATOM 1369 C C . ILE A 1 173 ? 4.269 -1.370 -6.994 1.00 87.81 173 ILE A C 1
ATOM 1371 O O . ILE A 1 173 ? 3.966 -0.745 -5.980 1.00 87.81 173 ILE A O 1
ATOM 1375 N N . CYS A 1 174 ? 3.341 -1.876 -7.814 1.00 88.00 174 CYS A N 1
ATOM 1376 C CA . CYS A 1 174 ? 1.903 -1.692 -7.597 1.00 88.00 174 CYS A CA 1
ATOM 1377 C C . CYS A 1 174 ? 1.179 -2.932 -7.049 1.00 88.00 174 CYS A C 1
ATOM 1379 O O . CYS A 1 174 ? 0.038 -2.805 -6.620 1.00 88.00 174 CYS A O 1
ATOM 1381 N N . PHE A 1 175 ? 1.802 -4.111 -7.027 1.00 87.06 175 PHE A N 1
ATOM 1382 C CA . PHE A 1 175 ? 1.204 -5.381 -6.584 1.00 87.06 175 PHE A CA 1
ATOM 1383 C C . PHE A 1 175 ? -0.065 -5.782 -7.372 1.00 87.06 175 PHE A C 1
ATOM 1385 O O . PHE A 1 175 ? -0.937 -6.483 -6.856 1.00 87.06 175 PHE A O 1
ATOM 1392 N N . ASP A 1 176 ? -0.176 -5.312 -8.620 1.00 83.75 176 ASP A N 1
ATOM 1393 C CA . ASP A 1 176 ? -1.128 -5.833 -9.613 1.00 83.75 176 ASP A CA 1
ATOM 1394 C C . ASP A 1 176 ? -0.453 -6.851 -10.527 1.00 83.75 176 ASP A C 1
ATOM 1396 O O . ASP A 1 176 ? 0.770 -6.816 -10.675 1.00 83.75 176 ASP A O 1
ATOM 1400 N N . ALA A 1 177 ? -1.254 -7.715 -11.154 1.00 84.56 177 ALA A N 1
ATOM 1401 C CA . ALA A 1 177 ? -0.763 -8.711 -12.100 1.00 84.56 177 ALA A CA 1
ATOM 1402 C C . ALA A 1 177 ? 0.015 -8.038 -13.236 1.00 84.56 177 ALA A C 1
ATOM 1404 O O . ALA A 1 177 ? -0.438 -7.031 -13.774 1.00 84.56 177 ALA A O 1
ATOM 1405 N N . LEU A 1 178 ? 1.169 -8.602 -13.597 1.00 81.38 178 LEU A N 1
ATOM 1406 C CA . LEU A 1 178 ? 1.967 -8.142 -14.735 1.00 81.38 178 LEU A CA 1
ATOM 1407 C C . LEU A 1 178 ? 1.313 -8.489 -16.075 1.00 81.38 178 LEU A C 1
ATOM 1409 O O . LEU A 1 178 ? 1.455 -7.753 -17.047 1.00 81.38 178 LEU A O 1
ATOM 1413 N N . LEU A 1 179 ? 0.600 -9.615 -16.139 1.00 78.75 179 LEU A N 1
ATOM 1414 C CA . LEU A 1 179 ? -0.171 -9.983 -17.322 1.00 78.75 179 LEU A CA 1
ATOM 1415 C C . LEU A 1 179 ? -1.480 -9.189 -17.359 1.00 78.75 179 LEU A C 1
ATOM 1417 O O . LEU A 1 179 ? -2.294 -9.273 -16.440 1.00 78.75 179 LEU A O 1
ATOM 1421 N N . GLY A 1 180 ? -1.691 -8.447 -18.445 1.00 73.12 180 GLY A N 1
ATOM 1422 C CA . GLY A 1 180 ? -2.857 -7.591 -18.635 1.00 73.12 180 GLY A CA 1
ATOM 1423 C C . GLY A 1 180 ? -2.714 -6.681 -19.856 1.00 73.12 180 GLY A C 1
ATOM 1424 O O . GLY A 1 180 ? -1.976 -6.989 -20.789 1.00 73.12 180 GLY A O 1
ATOM 1425 N N . SER A 1 181 ? -3.428 -5.553 -19.851 1.00 60.81 181 SER A N 1
ATOM 1426 C CA . SER A 1 181 ? -3.418 -4.554 -20.932 1.00 60.81 181 SER A CA 1
ATOM 1427 C C . SER A 1 181 ? -2.295 -3.516 -20.829 1.00 60.81 181 SER A C 1
ATOM 1429 O O . SER A 1 181 ? -2.232 -2.602 -21.650 1.00 60.81 181 SER A O 1
ATOM 1431 N N . ASP A 1 182 ? -1.442 -3.609 -19.811 1.00 73.31 182 ASP A N 1
ATOM 1432 C CA . ASP A 1 182 ? -0.470 -2.567 -19.502 1.00 73.31 182 ASP A CA 1
ATOM 1433 C C . ASP A 1 182 ? 0.858 -2.781 -20.230 1.00 73.31 182 ASP A C 1
ATOM 1435 O O . ASP A 1 182 ? 1.391 -3.887 -20.319 1.00 73.31 182 ASP A O 1
ATOM 1439 N N . VAL A 1 183 ? 1.434 -1.685 -20.729 1.00 82.62 183 VAL A N 1
ATOM 1440 C CA . VAL A 1 183 ? 2.753 -1.719 -21.368 1.00 82.62 183 VAL A CA 1
ATOM 1441 C C . VAL A 1 183 ? 3.807 -2.062 -20.321 1.00 82.62 183 VAL A C 1
ATOM 1443 O O . VAL A 1 183 ? 3.909 -1.398 -19.287 1.00 82.62 183 VAL A O 1
ATOM 1446 N N . MET A 1 184 ? 4.621 -3.077 -20.601 1.00 84.25 184 MET A N 1
ATOM 1447 C CA . MET A 1 184 ? 5.688 -3.535 -19.714 1.00 84.25 184 MET A CA 1
ATOM 1448 C C . MET A 1 184 ? 7.062 -3.088 -20.205 1.00 84.25 184 MET A C 1
ATOM 1450 O O . MET A 1 184 ? 7.312 -2.942 -21.400 1.00 84.25 184 MET A O 1
ATOM 1454 N N . ARG A 1 185 ? 7.979 -2.892 -19.261 1.00 85.19 185 ARG A N 1
ATOM 1455 C CA . ARG A 1 185 ? 9.397 -2.632 -19.516 1.00 85.19 185 ARG A CA 1
ATOM 1456 C C . ARG A 1 185 ? 10.227 -3.625 -18.711 1.00 85.19 185 ARG A C 1
ATOM 1458 O O . ARG A 1 185 ? 9.883 -3.948 -17.575 1.00 85.19 185 ARG A O 1
ATOM 1465 N N . PHE A 1 186 ? 11.326 -4.085 -19.296 1.00 84.94 186 PHE A N 1
ATOM 1466 C CA . PHE A 1 186 ? 12.190 -5.102 -18.705 1.00 84.94 186 PHE A CA 1
ATOM 1467 C C . PHE A 1 186 ? 13.557 -4.520 -18.369 1.00 84.94 186 PHE A C 1
ATOM 1469 O O . PHE A 1 186 ? 14.099 -3.690 -19.098 1.00 84.94 186 PHE A O 1
ATOM 1476 N N . CYS A 1 187 ? 14.132 -4.970 -17.257 1.00 82.25 187 CYS A N 1
ATOM 1477 C CA . CYS A 1 187 ? 15.483 -4.579 -16.890 1.00 82.25 187 CYS A CA 1
ATOM 1478 C C . CYS A 1 187 ? 16.504 -5.196 -17.860 1.00 82.25 187 CYS A C 1
ATOM 1480 O O . CYS A 1 187 ? 16.518 -6.419 -17.986 1.00 82.25 187 CYS A O 1
ATOM 1482 N N . PRO A 1 188 ? 17.425 -4.416 -18.456 1.00 77.88 188 PRO A N 1
ATOM 1483 C CA . PRO A 1 188 ? 18.456 -4.973 -19.336 1.00 77.88 188 PRO A CA 1
ATOM 1484 C C . PRO A 1 188 ? 19.457 -5.879 -18.593 1.00 77.88 188 PRO A C 1
ATOM 1486 O O . PRO A 1 188 ? 20.021 -6.797 -19.182 1.00 77.88 188 PRO A O 1
ATOM 1489 N N . GLU A 1 189 ? 19.666 -5.663 -17.287 1.00 78.94 189 GLU A N 1
ATOM 1490 C CA . GLU A 1 189 ? 20.621 -6.457 -16.502 1.00 78.94 189 GLU A CA 1
ATOM 1491 C C . GLU A 1 189 ? 20.019 -7.756 -15.960 1.00 78.94 189 GLU A C 1
ATOM 1493 O O . GLU A 1 189 ? 20.625 -8.820 -16.086 1.00 78.94 189 GLU A O 1
ATOM 1498 N N . CYS A 1 190 ? 18.848 -7.682 -15.318 1.00 81.12 190 CYS A N 1
ATOM 1499 C CA . CYS A 1 190 ? 18.241 -8.852 -14.683 1.00 81.12 190 CYS A CA 1
ATOM 1500 C C . CYS A 1 190 ? 17.117 -9.496 -15.486 1.00 81.12 190 CYS A C 1
ATOM 1502 O O . CYS A 1 190 ? 16.700 -10.573 -15.103 1.00 81.12 190 CYS A O 1
ATOM 1504 N N . GLY A 1 191 ? 16.623 -8.872 -16.557 1.00 78.25 191 GLY A N 1
ATOM 1505 C CA . GLY A 1 191 ? 15.553 -9.419 -17.391 1.00 78.25 191 GLY A CA 1
ATOM 1506 C C . GLY A 1 191 ? 14.149 -9.352 -16.783 1.00 78.25 191 GLY A C 1
ATOM 1507 O O . GLY A 1 191 ? 13.206 -9.722 -17.467 1.00 78.25 191 GLY A O 1
ATOM 1508 N N . ASN A 1 192 ? 13.963 -8.887 -15.541 1.00 84.62 192 ASN A N 1
ATOM 1509 C CA . ASN A 1 192 ? 12.633 -8.831 -14.914 1.00 84.62 192 ASN A CA 1
ATOM 1510 C C . ASN A 1 192 ? 11.780 -7.670 -15.439 1.00 84.62 192 ASN A C 1
ATOM 1512 O O . ASN A 1 192 ? 12.289 -6.561 -15.645 1.00 84.62 192 ASN A O 1
ATOM 1516 N N . GLY A 1 193 ? 10.482 -7.933 -15.604 1.00 85.69 193 GLY A N 1
ATOM 1517 C CA . GLY A 1 193 ? 9.489 -6.992 -16.117 1.00 85.69 193 GLY A CA 1
ATOM 1518 C C . GLY A 1 193 ? 8.748 -6.219 -15.027 1.00 85.69 193 GLY A C 1
ATOM 1519 O O . GLY A 1 193 ? 8.488 -6.729 -13.942 1.00 85.69 193 GLY A O 1
ATOM 1520 N N . VAL A 1 194 ? 8.387 -4.976 -15.330 1.00 87.25 194 VAL A N 1
ATOM 1521 C CA . VAL A 1 194 ? 7.473 -4.134 -14.543 1.00 87.25 194 VAL A CA 1
ATOM 1522 C C . VAL A 1 194 ? 6.589 -3.314 -15.479 1.00 87.25 194 VAL A C 1
ATOM 1524 O O . VAL A 1 194 ? 6.968 -3.054 -16.621 1.00 87.25 194 VAL A O 1
ATOM 1527 N N . HIS A 1 195 ? 5.440 -2.832 -15.002 1.00 88.19 195 HIS A N 1
ATOM 1528 C CA . HIS A 1 195 ? 4.633 -1.882 -15.771 1.00 88.19 195 HIS A CA 1
ATOM 1529 C C . HIS A 1 195 ? 5.415 -0.591 -16.065 1.00 88.19 195 HIS A C 1
ATOM 1531 O O . HIS A 1 195 ? 6.114 -0.056 -15.196 1.00 88.19 195 HIS A O 1
ATOM 1537 N N . GLN A 1 196 ? 5.249 -0.042 -17.269 1.00 86.19 196 GLN A N 1
ATOM 1538 C CA . GLN A 1 196 ? 5.895 1.195 -17.713 1.00 86.19 196 GLN A CA 1
ATOM 1539 C C . GLN A 1 196 ? 5.560 2.373 -16.789 1.00 86.19 196 GLN A C 1
ATOM 1541 O O . GLN A 1 196 ? 6.439 3.140 -16.403 1.00 86.19 196 GLN A O 1
ATOM 1546 N N . THR A 1 197 ? 4.299 2.506 -16.382 1.00 87.06 197 THR A N 1
ATOM 1547 C CA . THR A 1 197 ? 3.865 3.561 -15.453 1.00 87.06 197 THR A CA 1
ATOM 1548 C C . THR A 1 197 ? 4.532 3.418 -14.084 1.00 87.06 197 THR A C 1
ATOM 1550 O O . THR A 1 197 ? 4.971 4.407 -13.495 1.00 87.06 197 THR A O 1
ATOM 1553 N N . CYS A 1 198 ? 4.668 2.179 -13.605 1.00 88.12 198 CYS A N 1
ATOM 1554 C CA . CYS A 1 198 ? 5.281 1.867 -12.322 1.00 88.12 198 CYS A CA 1
ATOM 1555 C C . CYS A 1 198 ? 6.764 2.221 -12.300 1.00 88.12 198 CYS A C 1
ATOM 1557 O O . CYS A 1 198 ? 7.219 2.855 -11.348 1.00 88.12 198 CYS A O 1
ATOM 1559 N N . ILE A 1 199 ? 7.521 1.867 -13.343 1.00 86.44 199 ILE A N 1
ATOM 1560 C CA . ILE A 1 199 ? 8.939 2.220 -13.373 1.00 86.44 199 ILE A CA 1
ATOM 1561 C C . ILE A 1 199 ? 9.157 3.724 -13.532 1.00 86.44 199 ILE A C 1
ATOM 1563 O O . ILE A 1 199 ? 10.008 4.275 -12.840 1.00 86.44 199 ILE A O 1
ATOM 1567 N N . VAL A 1 200 ? 8.382 4.422 -14.367 1.00 86.12 200 VAL A N 1
ATOM 1568 C CA . VAL A 1 200 ? 8.508 5.885 -14.483 1.00 86.12 200 VAL A CA 1
ATOM 1569 C C . VAL A 1 200 ? 8.341 6.531 -13.104 1.00 86.12 200 VAL A C 1
ATOM 1571 O O . VAL A 1 200 ? 9.176 7.338 -12.698 1.00 86.12 200 VAL A O 1
ATOM 1574 N N . LYS A 1 201 ? 7.344 6.089 -12.326 1.00 85.94 201 LYS A N 1
ATOM 1575 C CA . LYS A 1 201 ? 7.120 6.556 -10.949 1.00 85.94 201 LYS A CA 1
ATOM 1576 C C . LYS A 1 201 ? 8.219 6.163 -9.969 1.00 85.94 201 LYS A C 1
ATOM 1578 O O . LYS A 1 201 ? 8.595 6.957 -9.104 1.00 85.94 201 LYS A O 1
ATOM 1583 N N . TRP A 1 202 ? 8.759 4.961 -10.106 1.00 87.31 202 TRP A N 1
ATOM 1584 C CA . TRP A 1 202 ? 9.909 4.516 -9.328 1.00 87.31 202 TRP A CA 1
ATOM 1585 C C . TRP A 1 202 ? 11.137 5.399 -9.587 1.00 87.31 202 TRP A C 1
ATOM 1587 O O . TRP A 1 202 ? 11.802 5.822 -8.642 1.00 87.31 202 TRP A O 1
ATOM 1597 N N . MET A 1 203 ? 11.390 5.750 -10.851 1.00 84.75 203 MET A N 1
ATOM 1598 C CA . MET A 1 203 ? 12.565 6.517 -11.273 1.00 84.75 203 MET A CA 1
ATOM 1599 C C . MET A 1 203 ? 12.524 8.005 -10.877 1.00 84.75 203 MET A C 1
ATOM 1601 O O . MET A 1 203 ? 13.558 8.675 -10.876 1.00 84.75 203 MET A O 1
ATOM 1605 N N . GLU A 1 204 ? 11.350 8.528 -10.504 1.00 84.88 204 GLU A N 1
ATOM 1606 C CA . GLU A 1 204 ? 11.212 9.848 -9.863 1.00 84.88 204 GLU A CA 1
ATOM 1607 C C . GLU A 1 204 ? 11.865 9.872 -8.465 1.00 84.88 204 GLU A C 1
ATOM 1609 O O . GLU A 1 204 ? 12.331 10.918 -8.020 1.00 84.88 204 GLU A O 1
ATOM 1614 N N . HIS A 1 205 ? 11.936 8.722 -7.782 1.00 81.94 205 HIS A N 1
ATOM 1615 C CA . HIS A 1 205 ? 12.396 8.610 -6.390 1.00 81.94 205 HIS A CA 1
ATOM 1616 C C . HIS A 1 205 ? 13.698 7.811 -6.234 1.00 81.94 205 HIS A C 1
ATOM 1618 O O . HIS A 1 205 ? 14.414 7.958 -5.242 1.00 81.94 205 HIS A O 1
ATOM 1624 N N . ARG A 1 206 ? 14.002 6.929 -7.188 1.00 81.50 206 ARG A N 1
ATOM 1625 C CA . ARG A 1 206 ? 15.162 6.029 -7.202 1.00 81.50 206 ARG A CA 1
ATOM 1626 C C . ARG A 1 206 ? 15.823 6.068 -8.579 1.00 81.50 206 ARG A C 1
ATOM 1628 O O . ARG A 1 206 ? 15.209 6.456 -9.554 1.00 81.50 206 ARG A O 1
ATOM 1635 N N . SER A 1 207 ? 17.080 5.656 -8.684 1.00 80.94 207 SER A N 1
ATOM 1636 C CA . SER A 1 207 ? 17.809 5.605 -9.968 1.00 80.94 207 SER A CA 1
ATOM 1637 C C . SER A 1 207 ? 18.278 4.197 -10.333 1.00 80.94 207 SER A C 1
ATOM 1639 O O . SER A 1 207 ? 19.149 4.017 -11.180 1.00 80.94 207 SER A O 1
ATOM 1641 N N . THR A 1 208 ? 17.722 3.193 -9.663 1.00 84.31 208 THR A N 1
ATOM 1642 C CA . THR A 1 208 ? 18.148 1.798 -9.744 1.00 84.31 208 THR A CA 1
ATOM 1643 C C . THR A 1 208 ? 16.961 0.901 -10.057 1.00 84.31 208 THR A C 1
ATOM 1645 O O . THR A 1 208 ? 15.855 1.194 -9.610 1.00 84.31 208 THR A O 1
ATOM 1648 N N . CYS A 1 209 ? 17.187 -0.215 -10.752 1.00 82.62 209 CYS A N 1
ATOM 1649 C CA . CYS A 1 209 ? 16.220 -1.296 -10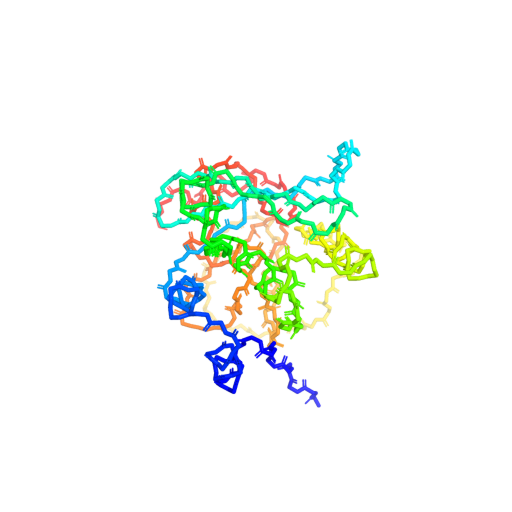.923 1.00 82.62 209 CYS A CA 1
ATOM 1650 C C . CYS A 1 209 ? 15.600 -1.634 -9.571 1.00 82.62 209 CYS A C 1
ATOM 1652 O O . CYS A 1 209 ? 16.320 -1.641 -8.570 1.00 82.62 209 CYS A O 1
ATOM 1654 N N . VAL A 1 210 ? 14.297 -1.925 -9.557 1.00 83.81 210 VAL A N 1
ATOM 1655 C CA . VAL A 1 210 ? 13.645 -2.498 -8.383 1.00 83.81 210 VAL A CA 1
ATOM 1656 C C . VAL A 1 210 ? 14.407 -3.793 -8.073 1.00 83.81 210 VAL A C 1
ATOM 1658 O O . VAL A 1 210 ? 15.274 -3.767 -7.215 1.00 83.81 210 VAL A O 1
ATOM 1661 N N . TYR A 1 211 ? 14.271 -4.856 -8.856 1.00 82.62 211 TYR A N 1
ATOM 1662 C CA . TYR A 1 211 ? 14.874 -6.173 -8.600 1.00 82.62 211 TYR A CA 1
ATOM 1663 C C . TYR A 1 211 ? 16.382 -6.193 -8.264 1.00 82.62 211 TYR A C 1
ATOM 1665 O O . TYR A 1 211 ? 16.780 -6.513 -7.150 1.00 82.62 211 TYR A O 1
ATOM 1673 N N . CYS A 1 212 ? 17.252 -5.841 -9.215 1.00 81.31 212 CYS A N 1
ATOM 1674 C CA . CYS A 1 212 ? 18.700 -6.049 -9.072 1.00 81.31 212 CYS A CA 1
ATOM 1675 C C . CYS A 1 212 ? 19.491 -4.816 -8.617 1.00 81.31 212 CYS A C 1
ATOM 1677 O O . CYS A 1 212 ? 20.718 -4.866 -8.571 1.00 81.31 212 CYS A O 1
ATOM 1679 N N . ARG A 1 213 ? 18.825 -3.684 -8.352 1.00 83.12 213 ARG A N 1
ATOM 1680 C CA . ARG A 1 213 ? 19.458 -2.391 -8.016 1.00 83.12 213 ARG A CA 1
ATOM 1681 C C . ARG A 1 213 ? 20.454 -1.844 -9.057 1.00 83.12 213 ARG A C 1
ATOM 1683 O O . ARG A 1 213 ? 21.157 -0.871 -8.788 1.00 83.12 213 ARG A O 1
ATOM 1690 N N . SER A 1 214 ? 20.468 -2.402 -10.265 1.00 80.31 214 SER A N 1
ATOM 1691 C CA . SER A 1 214 ? 21.247 -1.895 -11.396 1.00 80.31 214 SER A CA 1
ATOM 1692 C C . SER A 1 214 ? 20.869 -0.467 -11.772 1.00 80.31 214 SER A C 1
ATOM 1694 O O . SER A 1 214 ? 19.686 -0.145 -11.856 1.00 80.31 214 SER A O 1
ATOM 1696 N N . LYS A 1 215 ? 21.848 0.374 -12.103 1.00 80.31 215 LYS A N 1
ATOM 1697 C CA . LYS A 1 215 ? 21.602 1.730 -12.624 1.00 80.31 215 LYS A CA 1
ATOM 1698 C C . LYS A 1 215 ? 21.292 1.765 -14.123 1.00 80.31 215 LYS A C 1
ATOM 1700 O O . LYS A 1 215 ? 20.941 2.823 -14.627 1.00 80.31 215 LYS A O 1
ATOM 1705 N N . LEU A 1 216 ? 21.360 0.631 -14.829 1.00 71.69 216 LEU A N 1
ATOM 1706 C CA . LEU A 1 216 ? 21.211 0.565 -16.292 1.00 71.69 216 LEU A CA 1
ATOM 1707 C C . LEU A 1 216 ? 19.800 0.917 -16.803 1.00 71.69 216 LEU A C 1
ATOM 1709 O O . LEU A 1 216 ? 19.603 1.109 -17.998 1.00 71.69 216 LEU A O 1
ATOM 1713 N N . TRP A 1 217 ? 18.823 1.075 -15.906 1.00 68.12 217 TRP A N 1
ATOM 1714 C CA . TRP A 1 217 ? 17.519 1.670 -16.224 1.00 68.12 217 TRP A CA 1
ATOM 1715 C C . TRP A 1 217 ? 17.585 3.168 -16.554 1.00 68.12 217 TRP A C 1
ATOM 1717 O O . TRP A 1 217 ? 16.601 3.722 -17.041 1.00 68.12 217 TRP A O 1
ATOM 1727 N N . SER A 1 218 ? 18.715 3.841 -16.304 1.00 54.56 218 SER A N 1
ATOM 1728 C CA . SER A 1 218 ? 18.895 5.281 -16.537 1.00 54.56 218 SER A CA 1
ATOM 1729 C C . SER A 1 218 ? 18.581 5.729 -17.966 1.00 54.56 218 SER A C 1
ATOM 1731 O O . SER A 1 218 ? 18.217 6.886 -18.159 1.00 54.56 218 SER A O 1
ATOM 1733 N N . ASN A 1 219 ? 18.663 4.819 -18.939 1.00 50.72 219 ASN A N 1
ATOM 1734 C CA . ASN A 1 219 ? 18.446 5.111 -20.357 1.00 50.72 219 ASN A CA 1
ATOM 1735 C C . ASN A 1 219 ? 16.969 5.021 -20.787 1.00 50.72 219 ASN A C 1
ATOM 1737 O O . ASN A 1 219 ? 16.661 5.265 -21.942 1.00 50.72 219 ASN A O 1
ATOM 1741 N N . TYR A 1 220 ? 16.051 4.695 -19.872 1.00 55.47 220 TYR A N 1
ATOM 1742 C CA . TYR A 1 220 ? 14.608 4.614 -20.143 1.00 55.47 220 TYR A CA 1
ATOM 1743 C C . TYR A 1 220 ? 13.855 5.917 -19.830 1.00 55.47 220 TYR A C 1
ATOM 1745 O O . TYR A 1 220 ? 12.623 5.916 -19.769 1.00 55.47 220 TYR A O 1
ATOM 1753 N N . ARG A 1 221 ? 14.562 7.033 -19.587 1.00 45.94 221 ARG A N 1
ATOM 1754 C CA . ARG A 1 221 ? 13.930 8.350 -19.418 1.00 45.94 221 ARG A CA 1
ATOM 1755 C C . ARG A 1 221 ? 13.391 8.844 -20.763 1.00 45.94 221 ARG A C 1
ATOM 1757 O O . ARG A 1 221 ? 14.012 9.689 -21.382 1.00 45.94 221 ARG A O 1
ATOM 1764 N N . GLY A 1 222 ? 12.220 8.330 -21.128 1.00 48.34 222 GLY A N 1
ATOM 1765 C CA . GLY A 1 222 ? 11.367 8.856 -22.186 1.00 48.34 222 GLY A CA 1
ATOM 1766 C C . GLY A 1 222 ? 11.966 8.723 -23.574 1.00 48.34 222 GLY A C 1
ATOM 1767 O O . GLY A 1 222 ? 12.620 9.652 -24.014 1.00 48.34 222 GLY A O 1
ATOM 1768 N N . ASP A 1 223 ? 11.679 7.589 -24.213 1.00 34.25 223 ASP A N 1
ATOM 1769 C CA . ASP A 1 223 ? 11.260 7.488 -25.616 1.00 34.25 223 ASP A CA 1
ATOM 1770 C C . ASP A 1 223 ? 10.341 6.249 -25.758 1.00 34.25 223 ASP A C 1
ATOM 1772 O O . ASP A 1 223 ? 10.573 5.201 -25.081 1.00 34.25 223 ASP A O 1
#

Secondary structure (DSSP, 8-state):
----PPPGGGSHHHHHHHHHHS-HHHHHHHHHHHHS--EEEEE-S---TTEEEEEEEE-SSS-EEEEEEETTSBEEE-SHHIIIIIHHHT---HHHHIIIIIIS----STHHHHSB--HHHHHHHHHHHHT-------TT----------------S-PPPPPPP-TT-B-TTT-SBSSSSS-EEE-TTT--EEEHHHHHHHHHH-SS-TTT--GGGGGGS--

Radius of gyration: 19.05 Å; chains: 1; bounding box: 46×41×55 Å

pLDDT: mean 78.04, std 17.5, range [29.81, 95.06]

Sequence (223 aa):
MAAAVEPRWRQATFIQDVRSRVSASQLTRFQKMYTEPFFVINVDPVVPAPVRMRLTVSGSQQATYVVTLQSTGLFKCSCKDAIMTCRRNGCVCKHVCFVLYRVLRHEGLDFFDNLQLTPDEVGSIASRASQIQIQEVDRSNPPHVAPRPDQLHFDFCHSKRPHQIEAGDDCPICFDALLGSDVMRFCPECGNGVHQTCIVKWMEHRSTCVYCRSKLWSNYRGD

InterPro domains:
  IPR001841 Zinc finger, RING-type [PF13639] (169-213)
  IPR001841 Zinc finger, RING-type [PS50089] (171-213)
  IPR007527 Zinc finger, SWIM-type [PS50966] (65-104)
  IPR013083 Zinc finger, RING/FYVE/PHD-type [G3DSA:3.30.40.10] (165-216)
  IPR019761 DNA-directed RNA polymerase M, 15kDa subunit, conserved site [PS01030] (186-212)
  IPR039903 E3 ubiquitin-protein ligase Zswim2 [PTHR21540] (19-215)

Organism: NCBI:txid47790

Foldseek 3Di:
DDQQPPQPLVDPVLLVVLVVQDDPVQSVQLVCLVVWFKWWQDWDLDDDPQWLTWTWMDTPDLDIKIWTAGLQQAIDIPDPCRVPPCVVPVHDGSVCSQCQCQVQVDDDPVCSVRVGDDNVVSVSSSVVSSVLALAQPPPPDDDDDDDDDDDDPDDDDDFDAADDFDRPDAASTRSHGPPDDFDWDADRHRNYIHGPVRVVSNVVNAQARSHNRHNSCNVVPDD